Protein AF-A0A7W1AAZ5-F1 (afdb_monomer_lite)

Radius of gyration: 17.96 Å; chains: 1; bounding box: 44×42×46 Å

Structure (mmCIF, N/CA/C/O backbone):
data_AF-A0A7W1AAZ5-F1
#
_entry.id   AF-A0A7W1AAZ5-F1
#
loop_
_atom_site.group_PDB
_atom_site.id
_atom_site.type_symbol
_atom_site.label_atom_id
_atom_site.label_alt_id
_atom_site.label_comp_id
_atom_site.label_asym_id
_atom_site.label_entity_id
_atom_site.label_seq_id
_atom_site.pdbx_PDB_ins_code
_atom_site.Cartn_x
_atom_site.Cartn_y
_atom_site.Cartn_z
_atom_site.occupancy
_atom_site.B_iso_or_equiv
_atom_site.auth_seq_id
_atom_site.auth_comp_id
_atom_site.auth_asym_id
_atom_site.auth_atom_id
_atom_site.pdbx_PDB_model_num
ATOM 1 N N . MET A 1 1 ? 4.588 12.037 21.177 1.00 79.88 1 MET A N 1
ATOM 2 C CA . MET A 1 1 ? 3.268 12.161 20.523 1.00 79.88 1 MET A CA 1
ATOM 3 C C . MET A 1 1 ? 2.502 10.873 20.789 1.00 79.88 1 MET A C 1
ATOM 5 O O . MET A 1 1 ? 3.074 9.829 20.501 1.00 79.88 1 MET A O 1
ATOM 9 N N . PRO A 1 2 ? 1.310 10.909 21.406 1.00 90.50 2 PRO A N 1
ATOM 10 C CA . PRO A 1 2 ? 0.516 9.705 21.646 1.00 90.50 2 P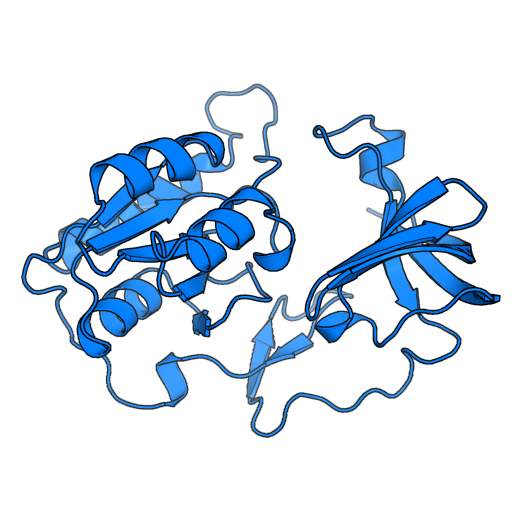RO A CA 1
ATOM 11 C C . PRO A 1 2 ? -0.230 9.262 20.379 1.00 90.50 2 PRO A C 1
ATOM 13 O O . PRO A 1 2 ? -0.586 10.095 19.542 1.00 90.50 2 PRO A O 1
ATOM 16 N N . LEU A 1 3 ? -0.501 7.961 20.269 1.00 92.75 3 LEU A N 1
ATOM 17 C CA . LEU A 1 3 ? -1.468 7.443 19.302 1.00 92.75 3 LEU A CA 1
ATOM 18 C C . LEU A 1 3 ? -2.882 7.842 19.754 1.00 92.75 3 LEU A C 1
ATOM 20 O O . LEU A 1 3 ? -3.200 7.728 20.938 1.00 92.75 3 LEU A O 1
ATOM 24 N N . GLY A 1 4 ? -3.731 8.294 18.832 1.00 94.56 4 GLY A N 1
ATOM 25 C CA . GLY A 1 4 ? -5.151 8.544 19.109 1.00 94.56 4 GLY A CA 1
ATOM 26 C C . GLY A 1 4 ? -5.951 7.261 18.942 1.00 94.56 4 GLY A C 1
ATOM 27 O O . GLY A 1 4 ? -6.648 7.107 17.943 1.00 94.56 4 GLY A O 1
ATOM 28 N N . LEU A 1 5 ? -5.761 6.322 19.872 1.00 97.12 5 LEU A N 1
ATOM 29 C CA . LEU A 1 5 ? -6.460 5.040 19.878 1.00 97.12 5 LEU A CA 1
ATOM 30 C C . LEU A 1 5 ? -7.713 5.106 20.746 1.00 97.12 5 LEU A C 1
ATOM 32 O O . LEU A 1 5 ? -7.662 5.601 21.874 1.00 97.12 5 LEU A O 1
ATOM 36 N N . ARG A 1 6 ? -8.797 4.503 20.263 1.00 97.38 6 ARG A N 1
ATOM 37 C CA . ARG A 1 6 ? -9.999 4.215 21.053 1.00 97.38 6 ARG A CA 1
ATOM 38 C C . ARG A 1 6 ? -10.369 2.741 20.940 1.00 97.38 6 ARG A C 1
ATOM 40 O O . ARG A 1 6 ? -10.073 2.102 19.932 1.00 97.38 6 ARG A O 1
ATOM 47 N N . ARG A 1 7 ? -11.041 2.218 21.965 1.00 98.31 7 ARG A N 1
ATOM 48 C CA . ARG A 1 7 ? -11.737 0.927 21.884 1.00 98.31 7 ARG A CA 1
ATOM 49 C C . ARG A 1 7 ? -13.075 1.126 21.171 1.00 98.31 7 ARG A C 1
ATOM 51 O O . ARG A 1 7 ? -13.672 2.196 21.294 1.00 98.31 7 ARG A O 1
ATOM 58 N N . GLY A 1 8 ? -13.537 0.102 20.470 1.00 98.38 8 GLY A N 1
ATOM 59 C CA . GLY A 1 8 ? -14.861 0.072 19.860 1.00 98.38 8 GLY A CA 1
ATOM 60 C C . GLY A 1 8 ? -15.311 -1.345 19.537 1.00 98.38 8 GLY A C 1
ATOM 61 O O . GLY A 1 8 ? -14.555 -2.298 19.745 1.00 98.38 8 GLY A O 1
ATOM 62 N N . THR A 1 9 ? -16.540 -1.469 19.040 1.00 98.75 9 THR A N 1
ATOM 63 C CA . THR A 1 9 ? -17.101 -2.740 18.563 1.00 98.75 9 THR A CA 1
ATOM 64 C C . THR A 1 9 ? -17.402 -2.649 17.075 1.00 98.75 9 THR A C 1
ATOM 66 O O . THR A 1 9 ? -17.978 -1.662 16.616 1.00 98.75 9 THR A O 1
ATOM 69 N N . VAL A 1 10 ? -17.045 -3.678 16.310 1.00 98.75 10 VAL A N 1
ATOM 70 C CA . VAL A 1 10 ? -17.415 -3.760 14.893 1.00 98.75 10 VAL A CA 1
ATOM 71 C C . VAL A 1 10 ? -18.932 -3.894 14.781 1.00 98.75 10 VAL A C 1
ATOM 73 O O . VAL A 1 10 ? -19.517 -4.871 15.245 1.00 98.75 10 VAL A O 1
ATOM 76 N N . THR A 1 11 ? -19.584 -2.912 14.165 1.00 98.75 11 THR A N 1
ATOM 77 C CA . THR A 1 11 ? -21.047 -2.852 14.028 1.00 98.75 11 THR A CA 1
ATOM 78 C C . THR A 1 11 ? -21.539 -3.327 12.669 1.00 98.75 11 THR A C 1
ATOM 80 O O . THR A 1 11 ? -22.669 -3.799 12.566 1.00 98.75 11 THR A O 1
ATOM 83 N N . ALA A 1 12 ? -20.705 -3.229 11.634 1.00 98.62 12 ALA A N 1
ATOM 84 C CA . ALA A 1 12 ? -21.031 -3.683 10.288 1.00 98.62 12 ALA A CA 1
ATOM 85 C C . ALA A 1 12 ? -19.761 -4.034 9.510 1.00 98.62 12 ALA A C 1
ATOM 87 O O . ALA A 1 12 ? -18.727 -3.404 9.705 1.00 98.62 12 ALA A O 1
ATOM 88 N N . VAL A 1 13 ? -19.860 -4.991 8.587 1.00 98.44 13 VAL A N 1
ATOM 89 C CA . VAL A 1 13 ? -18.857 -5.240 7.542 1.00 98.44 13 VAL A CA 1
ATOM 90 C C . VAL A 1 13 ? -19.506 -4.860 6.214 1.00 98.44 13 VAL A C 1
ATOM 92 O O . VAL A 1 13 ? -20.508 -5.456 5.826 1.00 98.44 13 VAL A O 1
ATOM 95 N N . VAL A 1 14 ? -18.981 -3.823 5.563 1.00 98.00 14 VAL A N 1
ATOM 96 C CA . VAL A 1 14 ? -19.558 -3.224 4.348 1.00 98.00 14 VAL A CA 1
ATOM 97 C C . VAL A 1 14 ? -19.012 -3.908 3.098 1.00 98.00 14 VAL A C 1
ATOM 99 O O . VAL A 1 14 ? -19.760 -4.199 2.169 1.00 98.00 14 VAL A O 1
ATOM 102 N N . GLU A 1 15 ? -17.709 -4.175 3.081 1.00 97.69 15 GLU A N 1
ATOM 103 C CA . GLU A 1 15 ? -17.013 -4.851 1.989 1.00 97.69 15 GLU A CA 1
ATOM 104 C C . GLU A 1 15 ? -15.843 -5.643 2.572 1.00 97.69 15 GLU A C 1
ATOM 106 O O . GLU A 1 15 ? -15.086 -5.117 3.389 1.00 97.69 15 GLU A O 1
ATOM 111 N N . ALA A 1 16 ? -15.687 -6.894 2.145 1.00 96.75 16 ALA A N 1
ATOM 112 C CA . ALA A 1 16 ? -14.558 -7.736 2.511 1.00 96.75 16 ALA A CA 1
ATOM 113 C C . ALA A 1 16 ? -13.821 -8.169 1.240 1.00 96.75 16 ALA A C 1
ATOM 115 O O . ALA A 1 16 ? -14.392 -8.846 0.385 1.00 96.75 16 ALA A O 1
ATOM 116 N N . LEU A 1 17 ? -12.566 -7.740 1.124 1.00 94.69 17 LEU A N 1
ATOM 117 C CA . LEU A 1 17 ? -11.607 -8.142 0.100 1.00 94.69 17 LEU A CA 1
ATOM 118 C C . LEU A 1 17 ? -10.439 -8.856 0.793 1.00 94.69 17 LEU A C 1
ATOM 120 O O . LEU A 1 17 ? -10.183 -8.613 1.971 1.00 94.69 17 LEU A O 1
ATOM 124 N N . ASP A 1 18 ? -9.677 -9.657 0.050 1.00 88.31 18 ASP A N 1
ATOM 125 C CA . ASP A 1 18 ? -8.592 -10.488 0.601 1.00 88.31 18 ASP A CA 1
ATOM 126 C C . ASP A 1 18 ? -7.565 -9.718 1.458 1.00 88.31 18 ASP A C 1
ATOM 128 O O . ASP A 1 18 ? -7.023 -10.254 2.421 1.00 88.31 18 ASP A O 1
ATOM 132 N N . CYS A 1 19 ? -7.265 -8.464 1.110 1.00 93.31 19 CYS A N 1
ATOM 133 C CA . CYS A 1 19 ? -6.264 -7.637 1.796 1.00 93.31 19 CYS A CA 1
ATOM 134 C C . CYS A 1 19 ? -6.840 -6.386 2.476 1.00 93.31 19 CYS A C 1
ATOM 136 O O . CYS A 1 19 ? -6.114 -5.667 3.161 1.00 93.31 19 CYS A O 1
ATOM 138 N N . LEU A 1 20 ? -8.140 -6.118 2.326 1.00 96.81 20 LEU A N 1
ATOM 139 C CA . LEU A 1 20 ? -8.772 -4.917 2.862 1.00 96.81 20 LEU A CA 1
ATOM 140 C C . LEU A 1 20 ? -10.233 -5.175 3.213 1.00 96.81 20 LEU A C 1
ATOM 142 O O . LEU A 1 20 ? -11.008 -5.663 2.396 1.00 96.81 20 LEU A O 1
ATOM 146 N N . VAL A 1 21 ? -10.632 -4.752 4.407 1.00 98.25 21 VAL A N 1
ATOM 147 C CA . VAL A 1 21 ? -12.030 -4.769 4.840 1.00 98.25 21 VAL A CA 1
ATOM 148 C C . VAL A 1 21 ? -12.482 -3.339 5.092 1.00 98.25 21 VAL A C 1
ATOM 150 O O . VAL A 1 21 ? -11.823 -2.582 5.808 1.00 98.25 21 VAL A O 1
ATOM 153 N N . ARG A 1 22 ? -13.623 -2.968 4.511 1.00 98.25 22 ARG A N 1
ATOM 154 C CA . ARG A 1 22 ? -14.359 -1.746 4.847 1.00 98.25 22 ARG A CA 1
ATOM 155 C C . ARG A 1 22 ? -15.465 -2.125 5.816 1.00 98.25 22 ARG A C 1
ATOM 157 O O . ARG A 1 22 ? 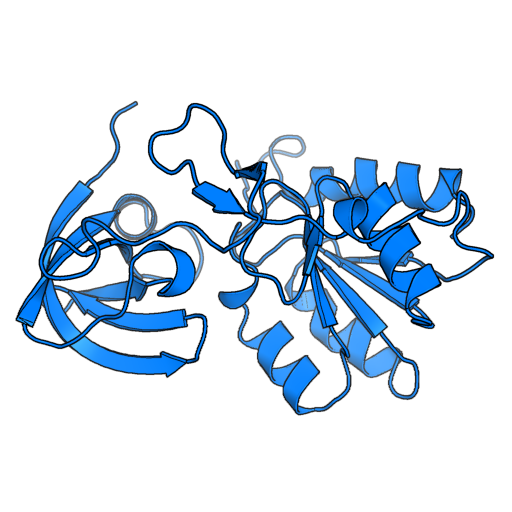-16.299 -2.978 5.516 1.00 98.25 22 ARG A O 1
ATOM 164 N N . LEU A 1 23 ? -15.472 -1.495 6.977 1.00 98.44 23 LEU A N 1
ATOM 165 C CA . LEU A 1 23 ? -16.363 -1.829 8.079 1.00 98.44 23 LEU A CA 1
ATOM 166 C C . LEU A 1 23 ? -16.836 -0.567 8.802 1.00 98.44 23 LEU A C 1
ATOM 168 O O . LEU A 1 23 ? -16.429 0.549 8.481 1.00 98.44 23 LEU A O 1
ATOM 172 N N . GLU A 1 24 ? -17.672 -0.761 9.811 1.00 98.56 24 GLU A N 1
ATOM 173 C CA . GLU A 1 24 ? -18.034 0.269 10.774 1.00 98.56 24 GLU A CA 1
ATOM 174 C C . GLU A 1 24 ? -17.654 -0.174 12.185 1.00 98.56 24 GLU A C 1
ATOM 176 O O . GLU A 1 24 ? -17.874 -1.327 12.560 1.00 98.56 24 GLU A O 1
ATOM 181 N N . VAL A 1 25 ? -17.119 0.756 12.975 1.00 98.62 25 VAL A N 1
ATOM 182 C CA . VAL A 1 25 ? -16.829 0.566 14.401 1.00 98.62 25 VAL A CA 1
ATOM 183 C C . VAL A 1 25 ? -17.612 1.602 15.190 1.00 98.62 25 VAL A C 1
ATOM 185 O O . VAL A 1 25 ? -17.332 2.799 15.094 1.00 98.62 25 VAL A O 1
ATOM 188 N N . ASP A 1 26 ? -18.597 1.139 15.957 1.00 98.44 26 ASP A N 1
ATOM 189 C CA . ASP A 1 26 ? -19.596 1.973 16.636 1.00 98.44 26 ASP A CA 1
ATOM 190 C C . ASP A 1 26 ? -20.330 2.931 15.670 1.00 98.44 26 ASP A C 1
ATOM 192 O O . ASP A 1 26 ? -20.590 4.092 15.988 1.00 98.44 26 ASP A O 1
ATOM 196 N N . GLY A 1 27 ? -20.629 2.453 14.455 1.00 97.88 27 GLY A N 1
ATOM 197 C CA . GLY A 1 27 ? -21.276 3.229 13.388 1.00 97.88 27 GLY A CA 1
ATOM 198 C C . GLY A 1 27 ? -20.365 4.227 12.658 1.00 97.88 27 GLY A C 1
ATOM 199 O O . GLY A 1 27 ? -20.849 5.004 11.838 1.00 97.88 27 GLY A O 1
ATOM 200 N N . ILE A 1 28 ? -19.058 4.241 12.945 1.00 98.00 28 ILE A N 1
ATOM 201 C CA . ILE A 1 28 ? -18.081 5.099 12.259 1.00 98.00 28 ILE A CA 1
ATOM 202 C C . ILE A 1 28 ? -17.363 4.288 11.172 1.00 98.00 28 ILE A C 1
ATOM 204 O O . ILE A 1 28 ? -16.837 3.219 11.495 1.00 98.00 28 ILE A O 1
ATOM 208 N N . PRO A 1 29 ? -17.273 4.783 9.919 1.00 97.94 29 PRO A N 1
ATOM 209 C CA . PRO A 1 29 ? -16.520 4.121 8.858 1.00 97.94 29 PRO A CA 1
ATOM 210 C C . PRO A 1 29 ? -15.074 3.839 9.263 1.00 97.94 29 PRO A C 1
ATOM 212 O O . PRO A 1 29 ? -14.381 4.709 9.795 1.00 97.94 29 PRO A O 1
ATOM 215 N N . CYS A 1 30 ? -14.608 2.629 8.983 1.00 98.06 30 CYS A N 1
ATOM 216 C CA . CYS A 1 30 ? -13.281 2.162 9.340 1.00 98.06 30 CYS A CA 1
ATOM 217 C C . CYS A 1 30 ? -12.721 1.224 8.261 1.00 98.06 30 CYS A C 1
ATOM 219 O O . CYS A 1 30 ? -13.462 0.502 7.591 1.00 98.06 30 CYS A O 1
ATOM 221 N N . VAL A 1 31 ? -11.402 1.248 8.084 1.00 97.44 31 VAL A N 1
ATOM 222 C CA . VAL A 1 31 ? -10.673 0.321 7.213 1.00 97.44 31 VAL A CA 1
ATOM 223 C C . VAL A 1 31 ? -9.784 -0.577 8.062 1.00 97.44 31 VAL A C 1
ATOM 225 O O . VAL A 1 31 ? -9.053 -0.089 8.925 1.00 97.44 31 VAL A O 1
ATOM 228 N N . ALA A 1 32 ? -9.816 -1.876 7.785 1.00 97.69 32 ALA A N 1
ATOM 229 C CA . ALA A 1 32 ? -8.907 -2.864 8.347 1.00 97.69 32 ALA A CA 1
ATOM 230 C C . ALA A 1 32 ? -8.084 -3.535 7.245 1.00 97.69 32 ALA A C 1
ATOM 232 O O . ALA A 1 32 ? -8.537 -3.660 6.107 1.00 97.69 32 ALA A O 1
ATOM 233 N N . TYR A 1 33 ? -6.892 -3.996 7.617 1.00 96.56 33 TYR A N 1
ATOM 234 C CA . TYR A 1 33 ? -6.003 -4.779 6.761 1.00 96.56 33 TYR A CA 1
ATOM 235 C C . TYR A 1 33 ? -5.870 -6.169 7.390 1.00 96.56 33 TYR A C 1
ATOM 237 O O . TYR A 1 33 ? -5.085 -6.319 8.335 1.00 96.56 33 TYR A O 1
ATOM 245 N N . PRO A 1 34 ? -6.652 -7.178 6.961 1.00 95.06 34 PRO A N 1
ATOM 246 C CA . PRO A 1 34 ? -6.693 -8.477 7.636 1.00 95.06 34 PRO A CA 1
ATOM 247 C C . PRO A 1 34 ? -5.341 -9.186 7.710 1.00 95.06 34 PRO A C 1
ATOM 249 O O . PRO A 1 34 ? -5.026 -9.805 8.721 1.00 95.06 34 PRO A O 1
ATOM 252 N N . ARG A 1 35 ? -4.473 -8.988 6.711 1.00 91.69 35 ARG A N 1
ATOM 253 C CA . ARG A 1 35 ? -3.086 -9.489 6.726 1.00 91.69 35 ARG A CA 1
ATOM 254 C C . ARG A 1 35 ? -2.244 -8.953 7.893 1.00 91.69 35 ARG A C 1
ATOM 256 O O . ARG A 1 35 ? -1.267 -9.584 8.271 1.00 91.69 35 ARG A O 1
ATOM 263 N N . LEU A 1 36 ? -2.615 -7.808 8.470 1.00 92.31 36 LEU A N 1
ATOM 264 C CA . LEU A 1 36 ? -1.954 -7.220 9.644 1.00 92.31 36 LEU A CA 1
ATOM 265 C C . LEU A 1 36 ? -2.753 -7.390 10.937 1.00 92.31 36 LEU A C 1
ATOM 267 O O . LEU A 1 36 ? -2.179 -7.452 12.018 1.00 92.31 36 LEU A O 1
ATOM 271 N N . THR A 1 37 ? -4.080 -7.383 10.836 1.00 94.19 37 THR A N 1
ATOM 272 C CA . THR A 1 37 ? -4.979 -7.239 11.992 1.00 94.19 37 THR A CA 1
ATOM 273 C C . THR A 1 37 ? -5.822 -8.480 12.274 1.00 94.19 37 THR A C 1
ATOM 275 O O . THR A 1 37 ? -6.523 -8.515 13.287 1.00 94.19 37 THR A O 1
ATOM 278 N N . GLY A 1 38 ? -5.714 -9.503 11.423 1.00 94.25 38 GLY A N 1
ATOM 279 C CA . GLY A 1 38 ? -6.574 -10.679 11.409 1.00 94.25 38 GLY A CA 1
ATOM 280 C C . GLY A 1 38 ? -7.920 -10.412 10.744 1.00 94.25 38 GLY A C 1
ATOM 281 O O . GLY A 1 38 ? -8.273 -9.278 10.419 1.00 94.25 38 GLY A O 1
ATOM 282 N N . GLU A 1 39 ? -8.689 -11.482 10.569 1.00 95.62 39 GLU A N 1
ATOM 283 C CA . GLU A 1 39 ? -10.070 -11.397 10.098 1.00 95.62 39 GLU A CA 1
ATOM 284 C C . GLU A 1 39 ? -10.931 -10.511 11.011 1.00 95.62 39 GLU A C 1
ATOM 286 O O . GLU A 1 39 ? -10.635 -10.311 12.193 1.00 95.62 39 GLU A O 1
ATOM 291 N N . VAL A 1 40 ? -12.030 -9.991 10.466 1.00 97.25 40 VAL A N 1
ATOM 292 C CA . VAL A 1 40 ? -12.926 -9.058 11.162 1.00 97.25 40 VAL A CA 1
ATOM 293 C C . VAL A 1 40 ? -14.379 -9.473 10.952 1.00 97.25 40 VAL A C 1
ATOM 295 O O . VAL A 1 40 ? -14.813 -9.668 9.822 1.00 97.25 40 VAL A O 1
ATOM 298 N N . GLU A 1 41 ? -15.160 -9.567 12.030 1.00 97.81 41 GLU A N 1
ATOM 299 C CA . GLU A 1 41 ? -16.614 -9.769 11.967 1.00 97.81 41 GLU A CA 1
ATOM 300 C C . GLU A 1 41 ? -17.345 -8.793 12.892 1.00 97.81 41 GLU A C 1
ATOM 302 O O . GLU A 1 41 ? -16.780 -8.208 13.816 1.00 97.81 41 GLU A O 1
ATOM 307 N N . VAL A 1 42 ? -18.650 -8.654 12.655 1.00 98.56 42 VAL A N 1
ATOM 308 C CA . VAL A 1 42 ? -19.558 -7.914 13.535 1.00 98.56 42 VAL A CA 1
ATOM 309 C C . VAL A 1 42 ? -19.520 -8.494 14.950 1.00 98.56 42 VAL A C 1
ATOM 311 O O . VAL A 1 42 ? -19.646 -9.701 15.143 1.00 98.56 42 VAL A O 1
ATOM 314 N N . GLY A 1 43 ? -19.399 -7.614 15.942 1.00 98.56 43 GLY A N 1
ATOM 315 C CA . GLY A 1 43 ? -19.286 -7.962 17.356 1.00 98.56 43 GLY A CA 1
ATOM 316 C C . GLY A 1 43 ? -17.851 -8.040 17.877 1.00 98.56 43 GLY A C 1
ATOM 317 O O . GLY A 1 43 ? -17.679 -8.117 19.092 1.00 98.56 43 GLY A O 1
ATOM 318 N N . ASP A 1 44 ? -16.837 -7.974 17.009 1.00 98.62 44 ASP A N 1
ATOM 319 C CA . ASP A 1 44 ? -15.443 -7.936 17.452 1.00 98.62 44 ASP A CA 1
ATOM 320 C C . ASP A 1 44 ? -15.129 -6.673 18.245 1.00 98.62 44 ASP A C 1
ATOM 322 O O . ASP A 1 44 ? -15.490 -5.558 17.860 1.00 98.62 44 ASP A O 1
ATOM 326 N N . GLU A 1 45 ? -14.379 -6.854 19.327 1.00 98.69 45 GLU A N 1
ATOM 327 C CA . GLU A 1 45 ? -13.780 -5.761 20.071 1.00 98.69 45 GLU A CA 1
ATOM 328 C C . GLU A 1 45 ? -12.465 -5.358 19.417 1.00 98.69 45 GLU A C 1
ATOM 330 O O . GLU A 1 45 ? -11.584 -6.184 19.176 1.00 98.69 45 GLU A O 1
ATOM 335 N N . VAL A 1 46 ? -12.304 -4.068 19.148 1.00 98.69 46 VAL A N 1
ATOM 336 C CA . VAL A 1 46 ? -11.174 -3.554 18.372 1.00 98.69 46 VAL A CA 1
ATOM 337 C C . VAL A 1 46 ? -10.578 -2.309 19.016 1.00 98.69 46 VAL A C 1
ATOM 339 O O . VAL A 1 46 ? -11.246 -1.570 19.743 1.00 98.69 46 VAL A O 1
ATOM 342 N N . LEU A 1 47 ? -9.305 -2.058 18.724 1.00 98.25 47 LEU A N 1
ATOM 343 C CA . LEU A 1 47 ? -8.691 -0.741 18.835 1.00 98.25 47 LEU A CA 1
ATOM 344 C C . LEU A 1 47 ? -8.674 -0.101 17.452 1.00 98.25 47 LEU A C 1
ATOM 346 O O . LEU A 1 47 ? -8.262 -0.741 16.485 1.00 98.25 47 LEU A O 1
ATOM 350 N N . VAL A 1 48 ? -9.054 1.169 17.363 1.00 97.94 48 VAL A N 1
ATOM 351 C CA . VAL A 1 48 ? -8.988 1.949 16.120 1.00 97.94 48 VAL A CA 1
ATOM 352 C C . VAL A 1 48 ? -8.213 3.241 16.337 1.00 97.94 48 VAL A C 1
ATOM 354 O O . VAL A 1 48 ? -8.276 3.836 17.413 1.00 97.94 48 VAL A O 1
ATOM 357 N N . ASN A 1 49 ? -7.480 3.671 15.315 1.00 96.81 49 ASN A N 1
ATOM 358 C CA . ASN A 1 49 ? -6.870 4.988 15.235 1.00 96.81 49 ASN A CA 1
ATOM 359 C C . ASN A 1 49 ? -7.827 5.951 14.525 1.00 96.81 49 ASN A C 1
ATOM 361 O O . ASN A 1 49 ? -8.198 5.730 13.373 1.00 96.81 49 ASN A O 1
ATOM 365 N N . GLU A 1 50 ? -8.187 7.031 15.212 1.00 95.75 50 GLU A N 1
ATOM 366 C CA . GLU A 1 50 ? -9.187 8.003 14.753 1.00 95.75 50 GLU A CA 1
ATOM 367 C C . GLU A 1 50 ? -8.600 9.364 14.344 1.00 95.75 50 GLU A C 1
ATOM 369 O O . GLU A 1 50 ? -9.333 10.273 13.953 1.00 95.75 50 GLU A O 1
ATOM 374 N N . GLN A 1 51 ? -7.275 9.539 14.424 1.00 93.56 51 GLN A N 1
ATOM 375 C CA . GLN A 1 51 ? -6.655 10.866 14.325 1.00 93.56 51 GLN A CA 1
ATOM 376 C C . GLN A 1 51 ? -6.836 11.509 12.953 1.00 93.56 51 GLN A C 1
ATOM 378 O O . GLN A 1 51 ? -7.161 12.690 12.875 1.00 93.56 51 GLN A O 1
ATOM 383 N N . ALA A 1 52 ? -6.636 10.752 11.870 1.00 90.38 52 ALA A N 1
ATOM 384 C CA . ALA A 1 52 ? -6.775 11.295 10.520 1.00 90.38 52 ALA A CA 1
ATOM 385 C C . ALA A 1 52 ? -8.206 11.794 10.268 1.00 90.38 52 ALA A C 1
ATOM 387 O O . ALA A 1 52 ? -8.386 12.888 9.739 1.00 90.38 52 ALA A O 1
ATOM 388 N N . ARG A 1 53 ? -9.213 11.040 10.727 1.00 93.50 53 ARG A N 1
ATOM 389 C CA . ARG A 1 53 ? -10.621 11.432 10.639 1.00 93.50 53 ARG A CA 1
ATOM 390 C C . ARG A 1 53 ? -10.925 12.658 11.501 1.00 93.50 53 ARG A C 1
ATOM 392 O O . ARG A 1 53 ? -11.565 13.581 11.015 1.00 93.50 53 ARG A O 1
ATOM 399 N N . GLN A 1 54 ? -10.464 12.692 12.754 1.00 92.69 54 GLN A N 1
ATOM 400 C CA . GLN A 1 54 ? -10.677 13.834 13.658 1.00 92.69 54 GLN A CA 1
ATOM 401 C C . GLN A 1 54 ? -10.026 15.129 13.161 1.00 92.69 54 GLN A C 1
ATOM 403 O O . GLN A 1 54 ? -10.540 16.213 13.420 1.00 92.69 54 GLN A O 1
ATOM 408 N N . LEU A 1 55 ? -8.894 15.018 12.464 1.00 90.50 55 LEU A N 1
ATOM 409 C CA . LEU A 1 55 ? -8.202 16.146 11.843 1.00 90.50 55 LEU A CA 1
ATOM 410 C C . LEU A 1 55 ? -8.740 16.485 10.444 1.00 90.50 55 LEU A C 1
ATOM 412 O O . LEU A 1 55 ? -8.193 17.380 9.804 1.00 90.50 55 LEU A O 1
ATOM 416 N N . GLU A 1 56 ? -9.759 15.765 9.961 1.00 90.00 56 GLU A N 1
ATOM 417 C CA . GLU A 1 56 ? -10.325 15.911 8.613 1.00 90.00 56 GLU A CA 1
ATOM 418 C C . GLU A 1 56 ? -9.251 15.817 7.509 1.00 90.00 56 GLU A C 1
ATOM 420 O O . GLU A 1 56 ? -9.297 16.504 6.488 1.00 90.00 56 GLU A O 1
ATOM 425 N N . LEU A 1 57 ? -8.241 14.965 7.725 1.00 85.00 57 LEU A N 1
ATOM 426 C CA . LEU A 1 57 ? -7.128 14.779 6.801 1.00 85.00 57 LEU A CA 1
ATOM 427 C C . LEU A 1 57 ? -7.433 13.709 5.753 1.00 85.00 57 LEU A C 1
ATOM 429 O O . LEU A 1 57 ? -7.925 12.619 6.047 1.00 85.00 57 LEU A O 1
ATOM 433 N N . GLY A 1 58 ? -7.025 14.006 4.518 1.00 73.12 58 GLY A N 1
ATOM 434 C CA . GLY A 1 58 ? -7.239 13.133 3.370 1.00 73.12 58 GLY A CA 1
ATOM 435 C C . GLY A 1 58 ? -8.701 13.097 2.918 1.00 73.12 58 GLY A C 1
ATOM 436 O O . GLY A 1 58 ? -9.561 13.802 3.428 1.00 73.12 58 GLY A O 1
ATOM 437 N N . SER A 1 59 ? -8.984 12.272 1.914 1.00 63.00 59 SER A N 1
ATOM 438 C CA . SER A 1 59 ? -10.328 12.123 1.338 1.00 63.00 59 SER A CA 1
ATOM 439 C C . SER A 1 59 ? -11.104 10.929 1.902 1.00 63.00 59 SER A C 1
ATOM 441 O O . SER A 1 59 ? -12.183 10.621 1.408 1.00 63.00 59 SER A O 1
ATOM 443 N N . GLY A 1 60 ? -10.527 10.208 2.869 1.00 72.69 60 GLY A N 1
ATOM 444 C CA . GLY A 1 60 ? -11.041 8.914 3.317 1.00 72.69 60 GLY A CA 1
ATOM 445 C C . GLY A 1 60 ? -12.216 9.015 4.285 1.00 72.69 60 GLY A C 1
ATOM 446 O O . GLY A 1 60 ? -13.179 8.271 4.151 1.00 72.69 60 GLY A O 1
ATOM 447 N N . GLY A 1 61 ? -12.157 9.937 5.251 1.00 89.50 61 GLY A N 1
ATOM 448 C CA . GLY A 1 61 ? -13.229 10.108 6.240 1.00 89.50 61 GLY A CA 1
ATOM 449 C C . GLY A 1 61 ? -13.482 8.880 7.128 1.00 89.50 61 GLY A C 1
ATOM 450 O O . GLY A 1 61 ? -14.572 8.748 7.677 1.00 89.50 61 GLY A O 1
ATOM 451 N N . PHE A 1 62 ? -12.496 7.990 7.270 1.00 95.00 62 PHE A N 1
ATOM 452 C CA . PHE A 1 62 ? -12.596 6.740 8.025 1.00 95.00 62 PHE A CA 1
ATOM 453 C C . PHE A 1 62 ? -11.497 6.618 9.089 1.00 95.00 62 PHE A C 1
ATOM 455 O O . PHE A 1 62 ? -10.413 7.189 8.951 1.00 95.00 62 PHE A O 1
ATOM 462 N N . ASP A 1 63 ? -11.784 5.848 10.137 1.00 96.94 63 ASP A N 1
ATOM 463 C CA . ASP A 1 63 ? -10.801 5.382 11.119 1.00 96.94 63 ASP A CA 1
ATOM 464 C C . ASP A 1 63 ? -9.958 4.228 10.529 1.00 96.94 63 ASP A C 1
ATOM 466 O O . ASP A 1 63 ? -10.365 3.558 9.577 1.00 96.94 63 ASP A O 1
ATOM 470 N N . ILE A 1 64 ? -8.795 3.942 11.115 1.00 96.50 64 ILE A N 1
ATOM 471 C CA . ILE A 1 64 ? -7.977 2.765 10.770 1.00 96.50 64 ILE A CA 1
ATOM 472 C C . ILE A 1 64 ? -8.040 1.757 11.913 1.00 96.50 64 ILE A C 1
ATOM 474 O O . ILE A 1 64 ? -7.718 2.105 13.049 1.00 96.50 64 ILE A O 1
ATOM 478 N N . LEU A 1 65 ? -8.403 0.506 11.634 1.00 97.62 65 LEU A N 1
ATOM 479 C CA . LEU A 1 65 ? -8.345 -0.558 12.629 1.00 97.62 65 LEU A CA 1
ATOM 480 C C . LEU A 1 65 ? -6.881 -0.807 13.000 1.00 97.62 65 LEU A C 1
ATOM 482 O O . LEU A 1 65 ? -6.048 -1.114 12.152 1.00 97.62 65 LEU A O 1
ATOM 486 N N . TYR A 1 66 ? -6.570 -0.626 14.281 1.00 96.88 66 TYR A N 1
ATOM 487 C CA . TYR A 1 66 ? -5.224 -0.754 14.826 1.00 96.88 66 TYR A CA 1
ATOM 488 C C . TYR A 1 66 ? -4.945 -2.183 15.300 1.00 96.88 66 TYR A C 1
ATOM 490 O O . TYR A 1 66 ? -3.880 -2.723 15.027 1.00 96.88 66 TYR A O 1
ATOM 498 N N . ALA A 1 67 ? -5.897 -2.795 16.010 1.00 97.00 67 ALA A N 1
ATOM 499 C CA . ALA A 1 67 ? -5.810 -4.187 16.445 1.00 97.00 67 ALA A CA 1
ATOM 500 C C . ALA A 1 67 ? -7.207 -4.773 16.670 1.00 97.00 67 ALA A C 1
ATOM 502 O O . ALA A 1 67 ? -8.066 -4.105 17.249 1.00 97.00 67 ALA A O 1
ATOM 503 N N . ASN A 1 68 ? -7.420 -6.028 16.277 1.00 97.88 68 ASN A N 1
ATOM 504 C CA . ASN A 1 68 ? -8.606 -6.789 16.658 1.00 97.88 68 ASN A CA 1
ATOM 505 C C . ASN A 1 68 ? -8.314 -7.550 17.960 1.00 97.88 68 ASN A C 1
ATOM 507 O O . ASN A 1 68 ? -7.455 -8.428 17.996 1.00 97.88 68 ASN A O 1
ATOM 511 N N . LEU A 1 69 ? -9.003 -7.191 19.044 1.00 97.94 69 LEU A N 1
ATOM 512 C CA . LEU A 1 69 ? -8.780 -7.741 20.384 1.00 97.94 69 LEU A CA 1
ATOM 513 C C . LEU A 1 69 ? -9.495 -9.078 20.607 1.00 97.94 69 LEU A C 1
ATOM 515 O O . LEU A 1 69 ? -9.161 -9.788 21.553 1.00 97.94 69 LEU A O 1
ATOM 519 N N . THR A 1 70 ? -10.466 -9.418 19.761 1.00 97.50 70 THR A N 1
ATOM 520 C CA . THR A 1 70 ? -11.220 -10.672 19.854 1.00 97.50 70 THR A CA 1
ATOM 521 C C . THR A 1 70 ? -10.480 -11.817 19.170 1.00 97.50 70 THR A C 1
ATOM 523 O O . THR A 1 70 ? -10.379 -12.900 19.743 1.00 97.50 70 THR A O 1
ATOM 526 N N . ARG A 1 71 ? -9.933 -11.590 17.969 1.00 94.38 71 ARG A N 1
ATOM 527 C CA . ARG A 1 71 ? -9.280 -12.652 17.173 1.00 94.38 71 ARG A CA 1
ATOM 528 C C . ARG A 1 71 ? -7.974 -12.268 16.485 1.00 94.38 71 ARG A C 1
ATOM 530 O O . ARG A 1 71 ? -7.317 -13.136 15.928 1.00 94.38 71 ARG A O 1
ATOM 537 N N . GLY A 1 72 ? -7.588 -10.994 16.527 1.00 94.38 72 GLY A N 1
ATOM 538 C CA . GLY A 1 72 ? -6.319 -10.519 15.964 1.00 94.38 72 GLY A CA 1
ATOM 539 C C . GLY A 1 72 ? -5.125 -10.671 16.911 1.00 94.38 72 GLY A C 1
ATOM 540 O O . GLY A 1 72 ? -4.024 -10.231 16.590 1.00 94.38 72 GLY A O 1
ATOM 541 N N . ILE A 1 73 ? -5.325 -11.258 18.095 1.00 94.88 73 ILE A N 1
ATOM 542 C CA . ILE A 1 73 ? -4.278 -11.459 19.100 1.00 94.88 73 ILE A CA 1
ATOM 543 C C . ILE A 1 73 ? -3.699 -12.865 18.977 1.00 94.88 73 ILE A C 1
ATOM 545 O O . ILE A 1 73 ? -4.439 -13.844 18.958 1.00 94.88 73 ILE A O 1
ATOM 549 N N . GLY A 1 74 ? -2.367 -12.957 18.970 1.00 92.38 74 GLY A N 1
ATOM 550 C CA . GLY A 1 74 ? -1.665 -14.238 18.861 1.00 92.38 74 GLY A CA 1
ATOM 551 C C . GLY A 1 74 ? -1.652 -14.805 17.442 1.00 92.38 74 GLY A C 1
ATOM 552 O O . GLY A 1 74 ? -1.563 -16.017 17.286 1.00 92.38 74 GLY A O 1
ATOM 553 N N . LEU A 1 75 ? -1.764 -13.942 16.426 1.00 92.25 75 LEU A N 1
ATOM 554 C CA . LEU A 1 75 ? -1.556 -14.339 15.037 1.00 92.25 75 LEU A CA 1
ATOM 555 C C . LEU A 1 75 ? -0.091 -14.725 14.818 1.00 92.25 75 LEU A C 1
ATOM 557 O O . LEU A 1 75 ? 0.820 -14.065 15.325 1.00 92.25 75 LEU A O 1
ATOM 561 N N . GLU A 1 76 ? 0.112 -15.786 14.047 1.00 90.88 76 GLU A N 1
ATOM 562 C CA . GLU A 1 76 ? 1.437 -16.214 13.618 1.00 90.88 76 GLU A CA 1
ATOM 563 C C . GLU A 1 76 ? 1.980 -15.269 12.541 1.00 90.88 76 GLU A C 1
ATOM 565 O O . GLU A 1 76 ? 1.228 -14.688 11.754 1.00 90.88 76 GLU A O 1
ATOM 570 N N . ALA A 1 77 ? 3.303 -15.123 12.506 1.00 88.06 77 ALA A N 1
ATOM 571 C CA . ALA A 1 77 ? 3.964 -14.420 11.417 1.00 88.06 77 ALA A CA 1
ATOM 572 C C . ALA A 1 77 ? 3.865 -15.222 10.110 1.00 88.06 77 ALA A C 1
ATOM 574 O O . ALA A 1 77 ? 3.676 -16.440 10.119 1.00 88.06 77 ALA A O 1
ATOM 575 N N . GLU A 1 78 ? 4.050 -14.535 8.983 1.00 86.62 78 GLU A N 1
ATOM 576 C CA . GLU A 1 78 ? 4.199 -15.187 7.684 1.00 86.62 78 GLU A CA 1
ATOM 577 C C . GLU A 1 78 ? 5.363 -16.196 7.713 1.00 86.62 78 GLU A C 1
ATOM 579 O O . GLU A 1 78 ? 6.442 -15.927 8.252 1.00 86.62 78 GLU A O 1
ATOM 584 N N . GLU A 1 79 ? 5.150 -17.379 7.133 1.00 88.31 79 GLU A N 1
ATOM 585 C CA . GLU A 1 79 ? 6.171 -18.422 7.090 1.00 88.31 79 GLU A CA 1
ATOM 586 C C . GLU A 1 79 ? 7.405 -17.953 6.303 1.00 88.31 79 GLU A C 1
ATOM 588 O O . GLU A 1 79 ? 7.316 -17.492 5.166 1.00 88.31 79 GLU A O 1
ATOM 593 N N . GLY A 1 80 ? 8.585 -18.091 6.910 1.00 88.88 80 GLY A N 1
ATOM 594 C CA . GLY A 1 80 ? 9.845 -17.657 6.303 1.00 88.88 80 GLY A CA 1
ATOM 595 C C . GLY A 1 80 ? 10.106 -16.151 6.384 1.00 88.88 80 GLY A C 1
ATOM 596 O O . GLY A 1 80 ? 11.141 -15.706 5.895 1.00 88.88 80 GLY A O 1
ATOM 597 N N . ALA A 1 81 ? 9.234 -15.369 7.029 1.00 91.88 81 ALA A N 1
ATOM 598 C CA . ALA A 1 81 ? 9.481 -13.955 7.271 1.00 91.88 81 ALA A CA 1
ATOM 599 C C . ALA A 1 81 ? 10.751 -13.741 8.106 1.00 91.88 81 ALA A C 1
ATOM 601 O O . ALA A 1 81 ? 10.879 -14.249 9.224 1.00 91.88 81 ALA A O 1
ATOM 602 N N . HIS A 1 82 ? 11.681 -12.945 7.578 1.00 91.44 82 HIS A N 1
ATOM 603 C CA . HIS A 1 82 ? 12.941 -12.636 8.258 1.00 91.44 82 HIS A CA 1
ATOM 604 C C . HIS A 1 82 ? 13.306 -11.138 8.219 1.00 91.44 82 HIS A C 1
ATOM 606 O O . HIS A 1 82 ? 14.299 -10.729 8.827 1.00 91.44 82 HIS A O 1
ATOM 612 N N . VAL A 1 83 ? 12.482 -10.302 7.574 1.00 93.44 83 VAL A N 1
ATOM 613 C CA . VAL A 1 83 ? 12.634 -8.842 7.530 1.00 93.44 83 VAL A CA 1
ATOM 614 C C . VAL A 1 83 ? 11.525 -8.175 8.338 1.00 93.44 83 VAL A C 1
ATOM 616 O O . VAL A 1 83 ? 10.360 -8.550 8.255 1.00 93.44 83 VAL A O 1
ATOM 619 N N . MET A 1 84 ? 11.872 -7.132 9.095 1.00 95.19 84 MET A N 1
ATOM 620 C CA . MET A 1 84 ? 10.897 -6.316 9.825 1.00 95.19 84 MET A CA 1
ATOM 621 C C . MET A 1 84 ? 10.481 -5.084 9.014 1.00 95.19 84 MET A C 1
ATOM 623 O O . MET A 1 84 ? 11.314 -4.221 8.727 1.00 95.19 84 MET A O 1
ATOM 627 N N . ALA A 1 85 ? 9.190 -4.945 8.701 1.00 94.31 85 ALA A N 1
ATOM 628 C CA . ALA A 1 85 ? 8.607 -3.656 8.328 1.00 94.31 85 ALA A CA 1
ATOM 629 C C . ALA A 1 85 ? 8.366 -2.800 9.572 1.00 94.31 85 ALA A C 1
ATOM 631 O O . ALA A 1 85 ? 8.077 -3.310 10.656 1.00 94.31 85 ALA A O 1
ATOM 632 N N . LEU A 1 86 ? 8.463 -1.480 9.386 1.00 93.25 86 LEU A N 1
ATOM 633 C CA . LEU A 1 86 ? 8.263 -0.475 10.434 1.00 93.25 86 LEU A CA 1
ATOM 634 C C . LEU A 1 86 ? 9.053 -0.796 11.725 1.00 93.25 86 LEU A C 1
ATOM 636 O O . LEU A 1 86 ? 8.474 -0.753 12.818 1.00 93.25 86 LEU A O 1
ATOM 640 N N . PRO A 1 87 ? 10.355 -1.143 11.625 1.00 94.50 87 PRO A N 1
ATOM 641 C CA . PRO A 1 87 ? 11.117 -1.680 12.747 1.00 94.50 87 PRO A CA 1
ATOM 642 C C . PRO A 1 87 ? 11.156 -0.688 13.912 1.00 94.50 87 PRO A C 1
ATOM 644 O O . PRO A 1 87 ? 11.305 0.518 13.710 1.00 94.50 87 PRO A O 1
ATOM 647 N N . TYR A 1 88 ? 11.031 -1.206 15.137 1.00 94.31 88 TYR A N 1
ATOM 648 C CA . TYR A 1 88 ? 11.011 -0.431 16.386 1.00 94.31 88 TYR A CA 1
ATOM 649 C C . TYR A 1 88 ? 9.814 0.523 16.551 1.00 94.31 88 TYR A C 1
ATOM 651 O O . TYR A 1 88 ? 9.783 1.309 17.500 1.00 94.31 88 TYR A O 1
ATOM 659 N N . THR A 1 89 ? 8.805 0.448 15.677 1.00 94.19 89 THR A N 1
ATOM 660 C CA . THR A 1 89 ? 7.517 1.122 15.887 1.00 94.19 89 THR A CA 1
ATOM 661 C C . THR A 1 89 ? 6.520 0.189 16.589 1.00 94.19 89 THR A C 1
ATOM 663 O O . THR A 1 89 ? 6.652 -1.033 16.494 1.00 94.19 89 THR A O 1
ATOM 666 N N . PRO A 1 90 ? 5.472 0.723 17.245 1.00 91.44 90 PRO A N 1
ATOM 667 C CA . PRO A 1 90 ? 4.391 -0.098 17.797 1.00 91.44 90 PRO A CA 1
ATOM 668 C C . PRO A 1 90 ? 3.632 -0.964 16.776 1.00 91.44 90 PRO A C 1
ATOM 670 O O . PRO A 1 90 ? 2.911 -1.863 17.194 1.00 91.44 90 PRO A O 1
ATOM 673 N N . GLY A 1 91 ? 3.770 -0.690 15.473 1.00 90.12 91 GLY A N 1
ATOM 674 C CA . GLY A 1 91 ? 3.135 -1.436 14.381 1.00 90.12 91 GLY A CA 1
ATOM 675 C C . GLY A 1 91 ? 4.111 -2.287 13.566 1.00 90.12 91 GLY A C 1
ATOM 676 O O . GLY A 1 91 ? 3.833 -2.569 12.405 1.00 90.12 91 GLY A O 1
ATOM 677 N N . GLN A 1 92 ? 5.279 -2.628 14.121 1.00 94.25 92 GLN A N 1
ATOM 678 C CA . GLN A 1 92 ? 6.246 -3.473 13.424 1.00 94.25 92 GLN A CA 1
ATOM 679 C C . GLN A 1 92 ? 5.655 -4.853 13.098 1.00 94.25 92 GLN A C 1
ATOM 681 O O . GLN A 1 92 ? 4.956 -5.445 13.919 1.00 94.25 92 GLN A O 1
ATOM 686 N N . VAL A 1 93 ? 5.986 -5.380 11.922 1.00 93.62 93 VAL A N 1
ATOM 687 C CA . VAL A 1 93 ? 5.505 -6.682 11.441 1.00 93.62 93 VAL A CA 1
ATOM 688 C C . VAL A 1 93 ? 6.615 -7.394 10.674 1.00 93.62 93 VAL A C 1
ATOM 690 O O . VAL A 1 93 ? 7.388 -6.749 9.962 1.00 93.62 93 VAL A O 1
ATOM 693 N N . ALA A 1 94 ? 6.730 -8.707 10.871 1.00 94.38 94 ALA A N 1
ATOM 694 C CA . ALA A 1 94 ? 7.658 -9.548 10.126 1.00 94.38 94 ALA A CA 1
ATOM 695 C C . ALA A 1 94 ? 7.029 -9.933 8.784 1.00 94.38 94 ALA A C 1
ATOM 697 O O . ALA A 1 94 ? 5.863 -10.318 8.748 1.00 94.38 94 ALA A O 1
ATOM 698 N N . LEU A 1 95 ? 7.800 -9.834 7.706 1.00 92.50 95 LEU A 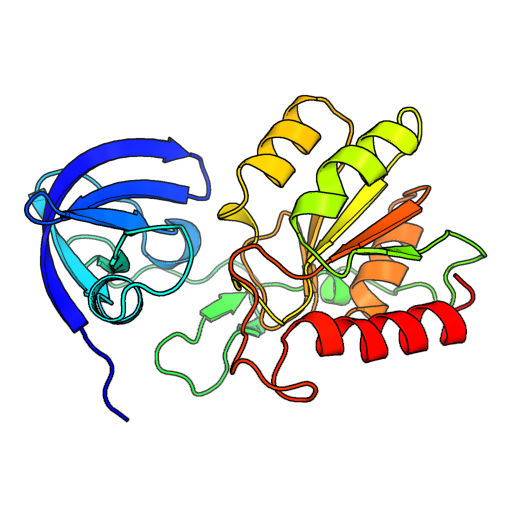N 1
ATOM 699 C CA . LEU A 1 95 ? 7.382 -10.243 6.370 1.00 92.50 95 LEU A CA 1
ATOM 700 C C . LEU A 1 95 ? 8.563 -10.753 5.547 1.00 92.50 95 LEU A C 1
ATOM 702 O O . LEU A 1 95 ? 9.731 -10.535 5.897 1.00 92.50 95 LEU A O 1
ATOM 706 N N . ARG A 1 96 ? 8.234 -11.407 4.438 1.00 93.25 96 ARG A N 1
ATOM 707 C CA . ARG A 1 96 ? 9.183 -11.772 3.389 1.00 93.25 96 ARG A CA 1
ATOM 708 C C . ARG A 1 96 ? 9.329 -10.645 2.359 1.00 93.25 96 ARG A C 1
ATOM 710 O O . ARG A 1 96 ? 8.412 -9.857 2.132 1.00 93.25 96 ARG A O 1
ATOM 717 N N . ARG A 1 97 ? 10.500 -10.549 1.740 1.00 94.75 97 ARG A N 1
ATOM 718 C CA . ARG A 1 97 ? 10.868 -9.580 0.706 1.00 94.75 97 ARG A CA 1
ATOM 719 C C . ARG A 1 97 ? 11.326 -10.288 -0.563 1.00 94.75 97 ARG A C 1
ATOM 721 O O . ARG A 1 97 ? 11.994 -11.315 -0.502 1.00 94.75 97 ARG A O 1
ATOM 728 N N . ALA A 1 98 ? 11.013 -9.713 -1.718 1.00 95.44 98 ALA A N 1
ATOM 729 C CA . ALA A 1 98 ? 11.308 -10.314 -3.020 1.00 95.44 98 ALA A CA 1
ATOM 730 C C . ALA A 1 98 ? 12.814 -10.498 -3.285 1.00 95.44 98 ALA A C 1
ATOM 732 O O . ALA A 1 98 ? 13.224 -11.374 -4.049 1.00 95.44 98 ALA A O 1
ATOM 733 N N . GLU A 1 99 ? 13.645 -9.666 -2.653 1.00 94.44 99 GLU A N 1
ATOM 734 C CA . GLU A 1 99 ? 15.107 -9.755 -2.679 1.00 94.44 99 GLU A CA 1
ATOM 735 C C . GLU A 1 99 ? 15.646 -11.072 -2.101 1.00 94.44 99 GLU A C 1
ATOM 737 O O . GLU A 1 99 ? 16.778 -11.452 -2.389 1.00 94.44 99 GLU A O 1
ATOM 742 N N . GLU A 1 100 ? 14.853 -11.778 -1.294 1.00 93.94 100 GLU A N 1
ATOM 743 C CA . GLU A 1 100 ? 15.222 -13.063 -0.692 1.00 93.94 100 GLU A CA 1
ATOM 744 C C . GLU A 1 100 ? 15.131 -14.231 -1.668 1.00 93.94 100 GLU A C 1
ATOM 746 O O . GLU A 1 100 ? 15.750 -15.273 -1.454 1.00 93.94 100 GLU A O 1
ATOM 751 N N . ASP A 1 101 ? 14.354 -14.068 -2.740 1.00 91.00 101 ASP A N 1
ATOM 752 C CA . ASP A 1 101 ? 13.994 -15.159 -3.644 1.00 91.00 101 ASP A CA 1
ATOM 753 C C . ASP A 1 101 ? 15.073 -15.445 -4.700 1.00 91.00 101 ASP A C 1
ATOM 755 O O . ASP A 1 101 ? 14.941 -16.379 -5.492 1.00 91.00 101 ASP A O 1
ATOM 759 N N . GLY A 1 102 ? 16.147 -14.652 -4.730 1.00 90.06 102 GLY A N 1
ATOM 760 C CA . GLY A 1 102 ? 17.295 -14.870 -5.604 1.00 90.06 102 GLY A CA 1
ATOM 761 C C . GLY A 1 102 ? 17.966 -13.583 -6.065 1.00 90.06 102 GLY A C 1
ATOM 762 O O . GLY A 1 102 ? 17.568 -12.476 -5.707 1.00 90.06 102 GLY A O 1
ATOM 763 N N . GLU A 1 103 ? 18.992 -13.734 -6.902 1.00 94.69 103 GLU A N 1
ATOM 764 C CA . GLU A 1 103 ? 19.740 -12.597 -7.438 1.00 94.69 103 GLU A CA 1
ATOM 765 C C . GLU A 1 103 ? 18.863 -11.700 -8.324 1.00 94.69 103 GLU A C 1
ATOM 767 O O . GLU A 1 103 ? 18.039 -12.164 -9.119 1.00 94.69 103 GLU A O 1
ATOM 772 N N . LEU A 1 104 ? 19.065 -10.390 -8.183 1.00 96.94 104 LEU A N 1
ATOM 773 C CA . LEU A 1 104 ? 18.411 -9.366 -8.988 1.00 96.94 104 LEU A CA 1
ATOM 774 C C . LEU A 1 104 ? 19.382 -8.827 -10.047 1.00 96.94 104 LEU A C 1
ATOM 776 O O . LEU A 1 104 ? 20.579 -8.699 -9.772 1.00 96.94 104 LEU A O 1
ATOM 780 N N . PRO A 1 105 ? 18.898 -8.491 -11.256 1.00 96.19 105 PRO A N 1
ATOM 781 C CA . PRO A 1 105 ? 19.745 -7.908 -12.286 1.00 96.19 105 PRO A CA 1
ATOM 782 C C . PRO A 1 105 ? 20.307 -6.557 -11.828 1.00 96.19 105 PRO A C 1
ATOM 784 O O . PRO A 1 105 ? 19.610 -5.737 -11.236 1.00 96.19 105 PRO A O 1
ATOM 787 N N . ALA A 1 106 ? 21.573 -6.298 -12.154 1.00 94.88 106 ALA A N 1
ATOM 788 C CA . ALA A 1 106 ? 22.254 -5.055 -11.785 1.00 94.88 106 ALA A CA 1
ATOM 789 C C . ALA A 1 106 ? 21.840 -3.835 -12.637 1.00 94.88 106 ALA A C 1
ATOM 791 O O . ALA A 1 106 ? 22.294 -2.726 -12.370 1.00 94.88 106 ALA A O 1
ATOM 792 N N . ALA A 1 107 ? 21.030 -4.033 -13.682 1.00 96.50 107 ALA A N 1
ATOM 793 C CA . ALA A 1 107 ? 20.570 -2.988 -14.592 1.00 96.50 107 ALA A CA 1
ATOM 794 C C . ALA A 1 107 ? 19.157 -3.295 -15.104 1.00 96.50 107 ALA A C 1
ATOM 796 O O . ALA A 1 107 ? 18.774 -4.461 -15.206 1.00 96.50 107 ALA A O 1
ATOM 797 N N . LEU A 1 108 ? 18.413 -2.251 -15.480 1.00 97.94 108 LEU A N 1
ATOM 798 C CA . LEU A 1 108 ? 17.047 -2.369 -15.998 1.00 97.94 108 LEU A CA 1
ATOM 799 C C . LEU A 1 108 ? 16.985 -2.683 -17.496 1.00 97.94 108 LEU A C 1
ATOM 801 O O . LEU A 1 108 ? 15.920 -2.995 -18.019 1.00 97.94 108 LEU A O 1
ATOM 805 N N . GLY A 1 109 ? 18.113 -2.596 -18.206 1.00 95.19 109 GLY A N 1
ATOM 806 C CA . GLY A 1 109 ? 18.185 -2.960 -19.623 1.00 95.19 109 GLY A CA 1
ATOM 807 C C . GLY A 1 109 ? 17.316 -2.089 -20.539 1.00 95.19 109 GLY A C 1
ATOM 808 O O . GLY A 1 109 ? 16.903 -2.557 -21.596 1.00 95.19 109 GLY A O 1
ATOM 809 N N . GLY A 1 110 ? 17.035 -0.842 -20.147 1.00 96.62 110 GLY A N 1
ATOM 810 C CA . GLY A 1 110 ? 16.185 0.081 -20.899 1.00 96.62 110 GLY A CA 1
ATOM 811 C C . GLY A 1 110 ? 14.681 -0.078 -20.658 1.00 96.62 110 GLY A C 1
ATOM 812 O O . GLY A 1 110 ? 13.911 0.598 -21.338 1.00 96.62 110 GLY A O 1
ATOM 813 N N . VAL A 1 111 ? 14.250 -0.936 -19.723 1.00 98.25 111 VAL A N 1
ATOM 814 C CA . VAL A 1 111 ? 12.844 -0.989 -19.289 1.00 98.25 111 VAL A CA 1
ATOM 815 C C . VAL A 1 111 ? 12.469 0.356 -18.651 1.00 98.25 111 VAL A C 1
ATOM 817 O O . VAL A 1 111 ? 13.075 0.720 -17.641 1.00 98.25 111 VAL A O 1
ATOM 820 N N . PRO A 1 112 ? 11.496 1.101 -19.211 1.00 98.12 112 PRO A N 1
ATOM 821 C CA . PRO A 1 112 ? 11.193 2.451 -18.760 1.00 98.12 112 PRO A CA 1
ATOM 822 C C . PRO A 1 112 ? 10.504 2.460 -17.394 1.00 98.12 112 PRO A C 1
ATOM 824 O O . PRO A 1 112 ? 9.563 1.694 -17.146 1.00 98.12 112 PRO A O 1
ATOM 827 N N . VAL A 1 113 ? 10.905 3.409 -16.546 1.00 98.69 113 VAL A N 1
ATOM 828 C CA . VAL A 1 113 ? 10.225 3.717 -15.280 1.00 98.69 113 VAL A CA 1
ATOM 829 C C . VAL A 1 113 ? 9.446 5.032 -15.398 1.00 98.69 113 VAL A C 1
ATOM 831 O O . VAL A 1 113 ? 10.013 6.122 -15.454 1.00 98.69 113 VAL A O 1
ATOM 834 N N . VAL A 1 114 ? 8.115 4.952 -15.405 1.00 98.62 114 VAL A N 1
ATOM 835 C CA . VAL A 1 114 ? 7.224 6.120 -15.443 1.00 98.62 114 VAL A CA 1
ATOM 836 C C . VAL A 1 114 ? 6.894 6.568 -14.023 1.00 98.62 114 VAL A C 1
ATOM 838 O O . VAL A 1 114 ? 6.247 5.842 -13.270 1.00 98.62 114 VAL A O 1
ATOM 841 N N . LEU A 1 115 ? 7.303 7.786 -13.664 1.00 98.38 115 LEU A N 1
ATOM 842 C CA . LEU A 1 115 ? 7.064 8.358 -12.337 1.00 98.38 115 LEU A CA 1
ATOM 843 C C . LEU A 1 115 ? 5.769 9.176 -12.300 1.00 98.38 115 LEU A C 1
ATOM 845 O O . LEU A 1 115 ? 5.607 10.144 -13.043 1.00 98.38 115 LEU A O 1
ATOM 849 N N . CYS A 1 116 ? 4.870 8.819 -11.388 1.00 97.75 116 CYS A N 1
ATOM 850 C CA . CYS A 1 116 ? 3.610 9.509 -11.135 1.00 97.75 116 CYS A CA 1
ATOM 851 C C . CYS A 1 116 ? 3.691 10.277 -9.812 1.00 97.75 116 CYS A C 1
ATOM 853 O O . CYS A 1 116 ? 3.633 9.685 -8.733 1.00 97.75 116 CYS A O 1
ATOM 855 N N . THR A 1 117 ? 3.789 11.605 -9.882 1.00 94.06 117 THR A N 1
ATOM 856 C CA . THR A 1 117 ? 3.833 12.482 -8.699 1.00 94.06 117 THR A CA 1
ATOM 857 C C . THR A 1 117 ? 2.513 12.541 -7.943 1.00 94.06 117 THR A C 1
ATOM 859 O O . THR A 1 117 ? 2.497 12.895 -6.766 1.00 94.06 117 THR A O 1
ATOM 862 N N . LEU A 1 118 ? 1.412 12.153 -8.589 1.00 93.88 118 LEU A N 1
ATOM 863 C CA . LEU A 1 118 ? 0.113 11.963 -7.958 1.00 93.88 118 LEU A CA 1
ATOM 864 C C . LEU A 1 118 ? -0.391 10.544 -8.202 1.00 93.88 118 LEU A C 1
ATOM 866 O O . LEU A 1 118 ? -0.363 10.061 -9.332 1.00 93.88 118 LEU A O 1
ATOM 870 N N . HIS A 1 119 ? -0.965 9.915 -7.176 1.00 95.62 119 HIS A N 1
ATOM 871 C CA . HIS A 1 119 ? -1.547 8.576 -7.309 1.00 95.62 119 HIS A CA 1
ATOM 872 C C . HIS A 1 119 ? -2.642 8.507 -8.393 1.00 95.62 119 HIS A C 1
ATOM 874 O O . HIS A 1 119 ? -2.770 7.517 -9.107 1.00 95.62 119 HIS A O 1
ATOM 880 N N . SER A 1 120 ? -3.399 9.590 -8.592 1.00 95.31 120 SER A N 1
ATOM 881 C CA . SER A 1 120 ? -4.428 9.673 -9.637 1.00 95.31 120 SER A CA 1
ATOM 882 C C . SER A 1 120 ? -3.879 9.610 -11.069 1.00 95.31 120 SER A C 1
ATOM 884 O O . SER A 1 120 ? -4.644 9.328 -11.989 1.00 95.31 120 SER A O 1
ATOM 886 N N . GLN A 1 121 ? -2.577 9.832 -11.282 1.00 97.94 121 GLN A N 1
ATOM 887 C CA . GLN A 1 121 ? -1.936 9.693 -12.596 1.00 97.94 121 GLN A CA 1
ATOM 888 C C . GLN A 1 121 ? -1.715 8.228 -12.994 1.00 97.94 121 GLN A C 1
ATOM 890 O O . GLN A 1 121 ? -1.591 7.945 -14.183 1.00 97.94 121 GLN A O 1
ATOM 895 N N . VAL A 1 122 ? -1.725 7.291 -12.037 1.00 98.25 122 VAL A N 1
ATOM 896 C CA . VAL A 1 122 ? -1.480 5.862 -12.298 1.00 98.25 122 VAL A CA 1
ATOM 897 C C . VAL A 1 122 ? -2.485 5.309 -13.311 1.00 98.25 122 VAL A C 1
ATOM 899 O O . VAL A 1 122 ? -2.096 4.618 -14.248 1.00 98.25 122 VAL A O 1
ATOM 902 N N . VAL A 1 123 ? -3.767 5.665 -13.181 1.00 98.44 123 VAL A N 1
ATOM 903 C CA . VAL A 1 123 ? -4.839 5.182 -14.069 1.00 98.44 123 VAL A CA 1
ATOM 904 C C . VAL A 1 123 ? -4.632 5.593 -15.533 1.00 98.44 123 VAL A C 1
ATOM 906 O O . VAL A 1 123 ? -4.558 4.698 -16.377 1.00 98.44 123 VAL A O 1
ATOM 909 N N . PRO A 1 124 ? -4.529 6.892 -15.887 1.00 98.50 124 PRO A N 1
ATOM 910 C CA . PRO A 1 124 ? -4.324 7.285 -17.279 1.00 98.50 124 PRO A CA 1
ATOM 911 C C . PRO A 1 124 ? -2.977 6.813 -17.842 1.00 98.50 124 PRO A C 1
ATOM 913 O O . PRO A 1 124 ? -2.915 6.489 -19.025 1.00 98.50 124 PRO A O 1
ATOM 916 N N . VAL A 1 125 ? -1.922 6.718 -17.022 1.00 98.69 125 VAL A N 1
ATOM 917 C CA . VAL A 1 125 ? -0.624 6.177 -17.461 1.00 98.69 125 VAL A CA 1
ATOM 918 C C . VAL A 1 125 ? -0.742 4.696 -17.820 1.00 98.69 125 VAL A C 1
ATOM 920 O O . VAL A 1 125 ? -0.363 4.312 -18.923 1.00 98.69 125 VAL A O 1
ATOM 923 N N . CYS A 1 126 ? -1.328 3.868 -16.952 1.00 98.62 126 CYS A N 1
ATOM 924 C CA . CYS A 1 126 ? -1.512 2.442 -17.243 1.00 98.62 126 CYS A CA 1
ATOM 925 C C . CYS A 1 126 ? -2.445 2.222 -18.444 1.00 98.62 126 CYS A C 1
ATOM 927 O O . CYS A 1 126 ? -2.211 1.331 -19.252 1.00 98.62 126 CYS A O 1
ATOM 929 N N . ALA A 1 127 ? -3.469 3.066 -18.612 1.00 98.06 127 ALA A N 1
ATOM 930 C CA . ALA A 1 127 ? -4.324 3.028 -19.796 1.00 98.06 127 ALA A CA 1
ATOM 931 C C . ALA A 1 127 ? -3.553 3.355 -21.091 1.00 98.06 127 ALA A C 1
ATOM 933 O O . ALA A 1 127 ? -3.809 2.739 -22.123 1.00 98.06 127 ALA A O 1
ATOM 934 N N . ALA A 1 128 ? -2.600 4.290 -21.046 1.00 98.44 128 ALA A N 1
ATOM 935 C CA . ALA A 1 128 ? -1.750 4.624 -22.191 1.00 98.44 128 ALA A CA 1
ATOM 936 C C . ALA A 1 128 ? -0.731 3.520 -22.528 1.00 98.44 128 ALA A C 1
ATOM 938 O O . ALA A 1 128 ? -0.330 3.396 -23.682 1.00 98.44 128 ALA A O 1
ATOM 939 N N . LEU A 1 129 ? -0.340 2.713 -21.539 1.00 98.31 129 LEU A N 1
ATOM 940 C CA . LEU A 1 129 ? 0.557 1.562 -21.691 1.00 98.31 129 LEU A CA 1
ATOM 941 C C . LEU A 1 129 ? -0.192 0.251 -21.995 1.00 98.31 129 LEU A C 1
ATOM 943 O O . LEU A 1 129 ? 0.409 -0.822 -21.952 1.00 98.31 129 LEU A O 1
ATOM 947 N N . ALA A 1 130 ? -1.496 0.307 -22.290 1.00 97.50 130 ALA A N 1
ATOM 948 C CA . ALA A 1 130 ? -2.296 -0.882 -22.564 1.00 97.50 130 ALA A CA 1
ATOM 949 C C . ALA A 1 130 ? -1.666 -1.753 -23.668 1.00 97.50 130 ALA A C 1
ATOM 951 O O . ALA A 1 130 ? -1.306 -1.268 -24.740 1.00 97.50 130 ALA A O 1
ATOM 952 N N . GLY A 1 131 ? -1.561 -3.056 -23.398 1.00 96.69 131 GLY A N 1
ATOM 953 C CA . GLY A 1 131 ? -0.875 -4.023 -24.262 1.00 96.69 131 GLY A CA 1
ATOM 954 C C . GLY A 1 131 ? 0.556 -4.352 -23.826 1.00 96.69 131 GLY A C 1
ATOM 955 O O . GLY A 1 131 ? 1.092 -5.353 -24.292 1.00 96.69 131 GLY A O 1
ATOM 956 N N . LEU A 1 132 ? 1.143 -3.574 -22.911 1.00 98.25 132 LEU A N 1
ATOM 957 C CA . LEU A 1 132 ? 2.396 -3.901 -22.226 1.00 98.25 132 LEU A CA 1
ATOM 958 C C . LEU A 1 132 ? 2.129 -4.607 -20.887 1.00 98.25 132 LEU A C 1
ATOM 960 O O . LEU A 1 132 ? 1.100 -4.382 -20.245 1.00 98.25 132 LEU A O 1
ATOM 964 N N . ARG A 1 133 ? 3.078 -5.425 -20.424 1.00 98.31 133 ARG A N 1
ATOM 965 C CA . ARG A 1 133 ? 3.092 -5.977 -19.062 1.00 98.31 133 ARG A CA 1
ATOM 966 C C . ARG A 1 133 ? 3.627 -4.922 -18.102 1.00 98.31 133 ARG A C 1
ATOM 968 O O . ARG A 1 133 ? 4.834 -4.718 -18.009 1.00 98.31 133 ARG A O 1
ATOM 975 N N . VAL A 1 134 ? 2.733 -4.268 -17.367 1.00 98.81 134 VAL A N 1
ATOM 976 C CA . VAL A 1 134 ? 3.093 -3.192 -16.431 1.00 98.81 134 VAL A CA 1
ATOM 977 C C . VAL A 1 134 ? 3.165 -3.702 -14.992 1.00 98.81 134 VAL A C 1
ATOM 979 O O . VAL A 1 134 ? 2.215 -4.320 -14.503 1.00 98.81 134 VAL A O 1
ATOM 982 N N . ALA A 1 135 ? 4.263 -3.389 -14.302 1.00 98.88 135 ALA A N 1
ATOM 983 C CA . ALA A 1 135 ? 4.360 -3.486 -12.847 1.00 98.88 135 ALA A CA 1
ATOM 984 C C . ALA A 1 135 ? 4.063 -2.120 -12.214 1.00 98.88 135 ALA A C 1
ATOM 986 O O . ALA A 1 135 ? 4.675 -1.113 -12.575 1.00 98.88 135 ALA A O 1
ATOM 987 N N . TYR A 1 136 ? 3.133 -2.074 -11.261 1.00 98.81 136 TYR A N 1
ATOM 988 C CA . TYR A 1 136 ? 2.929 -0.900 -10.417 1.00 98.81 136 TYR A CA 1
ATOM 989 C C . TYR A 1 136 ? 3.861 -0.982 -9.209 1.00 98.81 136 TYR A C 1
ATOM 991 O O . TYR A 1 136 ? 3.900 -2.010 -8.541 1.00 98.81 136 TYR A O 1
ATOM 999 N N . VAL A 1 137 ? 4.588 0.091 -8.909 1.00 98.81 137 VAL A N 1
ATOM 1000 C CA . VAL A 1 137 ? 5.478 0.181 -7.745 1.00 98.81 137 VAL A CA 1
ATOM 1001 C C . VAL A 1 137 ? 5.034 1.353 -6.879 1.00 98.81 137 VAL A C 1
ATOM 1003 O O . VAL A 1 137 ? 5.058 2.503 -7.315 1.00 98.81 137 VAL A O 1
ATOM 1006 N N . GLN A 1 138 ? 4.639 1.075 -5.639 1.00 98.62 138 GLN A N 1
ATOM 1007 C CA . GLN A 1 138 ? 4.302 2.110 -4.671 1.00 98.62 138 GLN A CA 1
ATOM 1008 C C . GLN A 1 138 ? 5.502 2.424 -3.784 1.00 98.62 138 GLN A C 1
ATOM 1010 O O . GLN A 1 138 ? 6.001 1.548 -3.079 1.00 98.62 138 GLN A O 1
ATOM 1015 N N . VAL A 1 139 ? 5.921 3.686 -3.780 1.00 97.81 139 VAL A N 1
ATOM 1016 C CA . VAL A 1 139 ? 6.932 4.216 -2.857 1.00 97.81 139 VAL A CA 1
ATOM 1017 C C . VAL A 1 139 ? 6.288 5.040 -1.742 1.00 97.81 139 VAL A C 1
ATOM 1019 O O . VAL A 1 139 ? 5.117 5.430 -1.811 1.00 97.81 139 VAL A O 1
ATOM 1022 N N . ALA A 1 140 ? 7.083 5.324 -0.708 1.00 91.44 140 ALA A N 1
ATOM 1023 C CA . ALA A 1 140 ? 6.705 6.177 0.414 1.00 91.44 140 ALA A CA 1
ATOM 1024 C C . ALA A 1 140 ? 6.149 7.541 -0.037 1.00 91.44 140 ALA A C 1
ATOM 1026 O O . ALA A 1 140 ? 6.456 8.021 -1.122 1.00 91.44 140 ALA A O 1
ATOM 1027 N N . GLY A 1 141 ? 5.392 8.216 0.833 1.00 89.44 141 GLY A N 1
ATOM 1028 C CA . GLY A 1 141 ? 4.918 9.589 0.594 1.00 89.44 141 GLY A CA 1
ATOM 1029 C C . GLY A 1 141 ? 3.397 9.751 0.586 1.00 89.44 141 GLY A C 1
ATOM 1030 O O . GLY A 1 141 ? 2.912 10.879 0.572 1.00 89.44 141 GLY A O 1
ATOM 1031 N N . GLY A 1 142 ? 2.648 8.652 0.657 1.00 87.69 142 GLY A N 1
ATOM 1032 C CA . GLY A 1 142 ? 1.201 8.631 0.887 1.00 87.69 142 GLY A CA 1
ATOM 1033 C C . GLY A 1 142 ? 0.821 7.481 1.816 1.00 87.69 142 GLY A C 1
ATOM 1034 O O . GLY A 1 142 ? 1.560 7.170 2.752 1.00 87.69 142 GLY A O 1
ATOM 1035 N N . ALA A 1 143 ? -0.310 6.833 1.543 1.00 83.12 143 ALA A N 1
ATOM 1036 C CA . ALA A 1 143 ? -0.713 5.609 2.221 1.00 83.12 143 ALA A CA 1
ATOM 1037 C C . ALA A 1 143 ? 0.367 4.525 2.106 1.00 83.12 143 ALA A C 1
ATOM 1039 O O . ALA A 1 143 ? 0.956 4.325 1.043 1.00 83.12 143 ALA A O 1
ATOM 1040 N N . LEU A 1 144 ? 0.618 3.827 3.215 1.00 88.81 144 LEU A N 1
ATOM 1041 C CA . LEU A 1 144 ? 1.620 2.763 3.273 1.00 88.81 144 LEU A CA 1
ATOM 1042 C C . LEU A 1 144 ? 1.086 1.423 2.742 1.00 88.81 144 LEU A C 1
ATOM 1044 O O . LEU A 1 144 ? 1.807 0.794 1.973 1.00 88.81 144 LEU A O 1
ATOM 1048 N N . PRO A 1 145 ? -0.152 0.997 3.053 1.00 95.31 145 PRO A N 1
ATOM 1049 C CA . PRO A 1 145 ? -0.708 -0.224 2.474 1.00 95.31 145 PRO A CA 1
ATOM 1050 C C . PRO A 1 145 ? -1.099 -0.018 1.007 1.00 95.31 145 PRO A C 1
ATOM 1052 O O . PRO A 1 145 ? -1.861 0.898 0.682 1.00 95.31 145 PRO A O 1
ATOM 1055 N N . VAL A 1 146 ? -0.582 -0.857 0.110 1.00 97.38 146 VAL A N 1
ATOM 1056 C CA . VAL A 1 146 ? -0.907 -0.814 -1.329 1.00 97.38 146 VAL A CA 1
ATOM 1057 C C . VAL A 1 146 ? -2.359 -1.224 -1.583 1.00 97.38 146 VAL A C 1
ATOM 1059 O O . VAL A 1 146 ? -3.036 -0.629 -2.426 1.00 97.38 146 VAL A O 1
ATOM 1062 N N . SER A 1 147 ? -2.857 -2.175 -0.793 1.00 96.31 147 SER A N 1
ATOM 1063 C CA . SER A 1 147 ? -4.237 -2.674 -0.800 1.00 96.31 147 SER A CA 1
ATOM 1064 C C . SER A 1 147 ? -5.315 -1.602 -0.627 1.00 96.31 147 SER A C 1
ATOM 1066 O O . SER A 1 147 ? -6.452 -1.816 -1.046 1.00 96.31 147 SER A O 1
ATOM 1068 N N . LEU A 1 148 ? -4.975 -0.422 -0.088 1.00 95.94 148 LEU A N 1
ATOM 1069 C CA . LEU A 1 148 ? -5.917 0.693 0.051 1.00 95.94 148 LEU A CA 1
ATOM 1070 C C . LEU A 1 148 ? -6.436 1.223 -1.297 1.00 95.94 148 LEU A C 1
ATOM 1072 O O . LEU A 1 148 ? -7.506 1.834 -1.350 1.00 95.94 148 LEU A O 1
ATOM 1076 N N . SER A 1 149 ? -5.680 1.054 -2.384 1.00 96.06 149 SER A N 1
ATOM 1077 C CA . SER A 1 149 ? -6.025 1.657 -3.671 1.00 96.06 149 SER A CA 1
ATOM 1078 C C . SER A 1 149 ? -7.036 0.832 -4.470 1.00 96.06 149 SER A C 1
ATOM 1080 O O . SER A 1 149 ? -6.692 -0.138 -5.149 1.00 96.06 149 SER A O 1
ATOM 1082 N N . ASP A 1 150 ? -8.279 1.318 -4.513 1.00 95.88 150 ASP A N 1
ATOM 1083 C CA . ASP A 1 150 ? -9.304 0.808 -5.431 1.00 95.88 150 ASP A CA 1
ATOM 1084 C C . ASP A 1 150 ? -8.866 0.935 -6.902 1.00 95.88 150 ASP A C 1
ATOM 1086 O O . ASP A 1 150 ? -9.190 0.085 -7.728 1.00 95.88 150 ASP A O 1
ATOM 1090 N N . ALA A 1 151 ? -8.093 1.975 -7.241 1.00 97.12 151 ALA A N 1
ATOM 1091 C CA . ALA A 1 151 ? -7.607 2.198 -8.599 1.00 97.12 151 ALA A CA 1
ATOM 1092 C C . ALA A 1 151 ? -6.628 1.102 -9.040 1.00 97.12 151 ALA A C 1
ATOM 1094 O O . ALA A 1 151 ? -6.782 0.555 -10.130 1.00 97.12 151 ALA A O 1
ATOM 1095 N N . VAL A 1 152 ? -5.654 0.753 -8.193 1.00 97.94 152 VAL A N 1
ATOM 1096 C CA . VAL A 1 152 ? -4.696 -0.330 -8.473 1.00 97.94 152 VAL A CA 1
ATOM 1097 C C . VAL A 1 152 ? -5.429 -1.660 -8.612 1.00 97.94 152 VAL A C 1
ATOM 1099 O O . VAL A 1 152 ? -5.181 -2.400 -9.563 1.00 97.94 152 VAL A O 1
ATOM 1102 N N . ARG A 1 153 ? -6.389 -1.933 -7.726 1.00 97.50 153 ARG A N 1
ATOM 1103 C CA . ARG A 1 153 ? -7.219 -3.138 -7.794 1.00 97.50 153 ARG A CA 1
ATOM 1104 C C . ARG A 1 153 ? -8.005 -3.231 -9.106 1.00 97.50 153 ARG A C 1
ATOM 1106 O O . ARG A 1 153 ? -7.887 -4.233 -9.804 1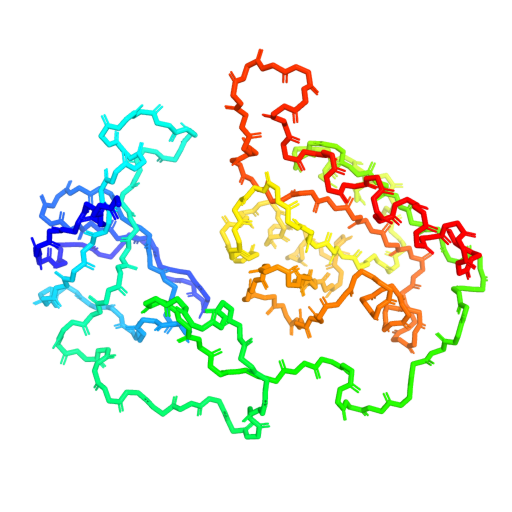.00 97.50 153 ARG A O 1
ATOM 1113 N N . VAL A 1 154 ? -8.705 -2.170 -9.512 1.00 98.06 154 VAL A N 1
ATOM 1114 C CA . VAL A 1 154 ? -9.443 -2.135 -10.790 1.00 98.06 154 VAL A CA 1
ATOM 1115 C C . VAL A 1 154 ? -8.508 -2.250 -12.000 1.00 98.06 154 VAL A C 1
ATOM 1117 O O . VAL A 1 154 ? -8.856 -2.894 -12.990 1.00 98.06 154 VAL A O 1
ATOM 1120 N N . LEU A 1 155 ? -7.316 -1.645 -11.958 1.00 98.56 155 LEU A N 1
ATOM 1121 C CA . LEU A 1 155 ? -6.320 -1.785 -13.027 1.00 98.56 155 LEU A CA 1
ATOM 1122 C C . LEU A 1 155 ? -5.841 -3.235 -13.169 1.00 98.56 155 LEU A C 1
ATOM 1124 O O . LEU A 1 155 ? -5.711 -3.713 -14.298 1.00 98.56 155 LEU A O 1
ATOM 1128 N N . LYS A 1 156 ? -5.636 -3.939 -12.050 1.00 98.12 156 LYS A N 1
ATOM 1129 C CA . LYS A 1 156 ? -5.300 -5.367 -12.039 1.00 98.12 156 LYS A CA 1
ATOM 1130 C C . LYS A 1 156 ? -6.435 -6.236 -12.570 1.00 98.12 156 LYS A C 1
ATOM 1132 O O . LYS A 1 156 ? -6.206 -7.051 -13.457 1.00 98.12 156 LYS A O 1
ATOM 1137 N N . GLU A 1 157 ? -7.666 -6.019 -12.104 1.00 97.44 157 GLU A N 1
ATOM 1138 C CA . GLU A 1 157 ? -8.861 -6.730 -12.593 1.00 97.44 157 GLU A CA 1
ATOM 1139 C C . GLU A 1 157 ? -9.047 -6.579 -14.112 1.00 97.44 157 GLU A C 1
ATOM 1141 O O . GLU A 1 157 ? -9.513 -7.495 -14.788 1.00 97.44 157 GLU A O 1
ATOM 1146 N N . ARG A 1 158 ? -8.652 -5.427 -14.670 1.00 98.12 158 ARG A N 1
ATOM 1147 C CA . ARG A 1 158 ? -8.698 -5.144 -16.114 1.00 98.12 158 ARG A CA 1
ATOM 1148 C C . ARG A 1 158 ? -7.457 -5.600 -16.885 1.00 98.12 158 ARG A C 1
ATOM 1150 O O . ARG A 1 158 ? -7.401 -5.378 -18.093 1.00 98.12 158 ARG A O 1
ATOM 1157 N N . GLY A 1 159 ? -6.466 -6.190 -16.220 1.00 98.06 159 GLY A N 1
ATOM 1158 C CA . GLY A 1 159 ? -5.214 -6.632 -16.838 1.00 98.06 159 GLY A CA 1
ATOM 1159 C C . GLY A 1 159 ? -4.316 -5.499 -17.347 1.00 98.06 159 GLY A C 1
ATOM 1160 O O . GLY A 1 159 ? -3.451 -5.744 -18.180 1.00 98.06 159 GLY A O 1
ATOM 1161 N N . LEU A 1 160 ? -4.519 -4.261 -16.879 1.00 98.5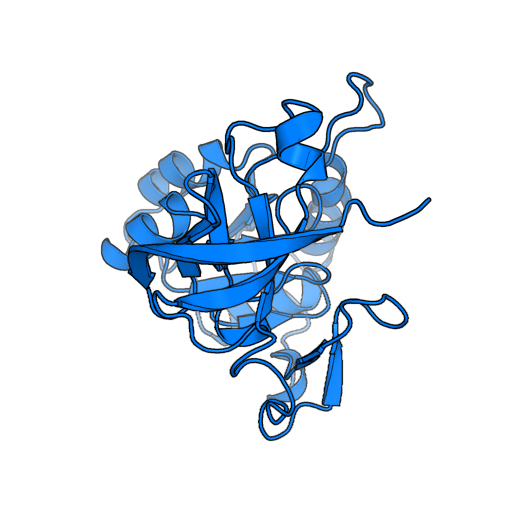0 160 LEU A N 1
ATOM 1162 C CA . LEU A 1 160 ? -3.670 -3.107 -17.213 1.00 98.50 160 LEU A CA 1
ATOM 1163 C C . LEU A 1 160 ? -2.442 -2.998 -16.299 1.00 98.50 160 LEU A C 1
ATOM 1165 O O . LEU A 1 160 ? -1.476 -2.326 -16.644 1.00 98.50 160 LEU A O 1
ATOM 1169 N N . VAL A 1 161 ? -2.487 -3.652 -15.139 1.00 98.69 161 VAL A N 1
ATOM 1170 C CA . VAL A 1 161 ? -1.365 -3.836 -14.214 1.00 98.69 161 VAL A CA 1
ATOM 1171 C C . VAL A 1 161 ? -1.291 -5.324 -13.892 1.00 98.69 161 VAL A C 1
ATOM 1173 O O . VAL A 1 161 ? -2.297 -5.918 -13.515 1.00 98.69 161 VAL A O 1
ATOM 1176 N N . GLY A 1 162 ? -0.121 -5.939 -14.057 1.00 98.38 162 GLY A N 1
ATOM 1177 C CA . GLY A 1 162 ? 0.064 -7.363 -13.758 1.00 98.38 162 GLY A CA 1
ATOM 1178 C C . GLY A 1 162 ? 0.354 -7.635 -12.283 1.00 98.38 162 GLY A C 1
ATOM 1179 O O . GLY A 1 162 ? -0.049 -8.670 -11.760 1.00 98.38 162 GLY A O 1
ATOM 1180 N N . VAL A 1 163 ? 1.015 -6.691 -11.608 1.00 98.69 163 VAL A N 1
ATOM 1181 C CA . VAL A 1 163 ? 1.420 -6.808 -10.203 1.00 98.69 163 VAL A CA 1
ATOM 1182 C C . VAL A 1 163 ? 1.528 -5.438 -9.548 1.00 98.69 163 VAL A C 1
ATOM 1184 O O . VAL A 1 163 ? 1.890 -4.456 -10.200 1.00 98.69 163 VAL A O 1
ATOM 1187 N N . ALA A 1 164 ? 1.235 -5.385 -8.255 1.00 98.56 164 ALA A N 1
ATOM 1188 C CA . ALA A 1 164 ? 1.474 -4.240 -7.399 1.00 98.56 164 ALA A CA 1
ATOM 1189 C C . ALA A 1 164 ? 2.587 -4.557 -6.389 1.00 98.56 164 ALA A C 1
ATOM 1191 O O . ALA A 1 164 ? 2.446 -5.449 -5.556 1.00 98.56 164 ALA A O 1
ATOM 1192 N N . VAL A 1 165 ? 3.687 -3.813 -6.458 1.00 98.69 165 VAL A N 1
ATOM 1193 C CA . VAL A 1 165 ? 4.861 -3.963 -5.596 1.00 98.69 165 VAL A CA 1
ATOM 1194 C C . VAL A 1 165 ? 4.869 -2.852 -4.550 1.00 98.69 165 VAL A C 1
ATOM 1196 O O . VAL A 1 165 ? 4.774 -1.671 -4.895 1.00 98.69 165 VAL A O 1
ATOM 1199 N N . ALA A 1 166 ? 5.006 -3.207 -3.277 1.00 98.31 166 ALA A N 1
ATOM 1200 C CA . ALA A 1 166 ? 5.190 -2.253 -2.192 1.00 98.31 166 ALA A CA 1
ATOM 1201 C C . ALA A 1 166 ? 6.685 -2.064 -1.900 1.00 98.31 166 ALA A C 1
ATOM 1203 O O . ALA A 1 166 ? 7.405 -3.035 -1.690 1.00 98.31 166 ALA A O 1
ATOM 1204 N N . VAL A 1 167 ? 7.163 -0.818 -1.869 1.00 98.31 167 VAL A N 1
ATOM 1205 C CA . VAL A 1 167 ? 8.533 -0.484 -1.449 1.00 98.31 167 VAL A CA 1
ATOM 1206 C C . VAL A 1 167 ? 8.507 0.067 -0.032 1.00 98.31 167 VAL A C 1
ATOM 1208 O O . VAL A 1 167 ? 7.751 0.999 0.247 1.00 98.31 167 VAL A O 1
ATOM 1211 N N . ALA A 1 168 ? 9.356 -0.459 0.855 1.00 96.00 168 ALA A N 1
ATOM 1212 C CA . ALA A 1 168 ? 9.422 -0.022 2.247 1.00 96.00 168 ALA A CA 1
ATOM 1213 C C . ALA A 1 168 ? 9.457 1.524 2.373 1.00 96.00 168 ALA A C 1
ATOM 1215 O O . ALA A 1 168 ? 10.187 2.198 1.643 1.00 96.00 168 ALA A O 1
ATOM 1216 N N . PRO A 1 169 ? 8.664 2.120 3.284 1.00 95.50 169 PRO A N 1
ATOM 1217 C CA . PRO A 1 169 ? 7.873 1.486 4.333 1.00 95.50 169 PRO A CA 1
ATOM 1218 C C . PRO A 1 169 ? 6.449 1.100 3.897 1.00 95.50 169 PRO A C 1
ATOM 1220 O O . PRO A 1 169 ? 5.626 0.799 4.760 1.00 95.50 169 PRO A O 1
ATOM 1223 N N . CYS A 1 170 ? 6.131 1.134 2.599 1.00 96.88 170 CYS A N 1
ATOM 1224 C CA . CYS A 1 170 ? 4.889 0.550 2.108 1.00 96.88 170 CYS A CA 1
ATOM 1225 C C . CYS A 1 170 ? 4.876 -0.966 2.345 1.00 96.88 170 CYS A C 1
ATOM 1227 O O . CYS A 1 170 ? 5.923 -1.596 2.519 1.00 96.88 170 CYS A O 1
ATOM 1229 N N . LEU A 1 171 ? 3.668 -1.515 2.391 1.00 95.44 171 LEU A N 1
ATOM 1230 C CA . LEU A 1 171 ? 3.403 -2.919 2.674 1.00 95.44 171 LEU A CA 1
ATOM 1231 C C . LEU A 1 171 ? 2.141 -3.381 1.947 1.00 95.44 171 LEU A C 1
ATOM 1233 O O . LEU A 1 171 ? 1.420 -2.562 1.367 1.00 95.44 171 LEU A O 1
ATOM 1237 N N . ASP A 1 172 ? 1.854 -4.676 2.040 1.00 94.75 172 ASP A N 1
ATOM 1238 C CA . ASP A 1 172 ? 0.617 -5.281 1.541 1.00 94.75 172 ASP A CA 1
ATOM 1239 C C . ASP A 1 172 ? 0.457 -5.135 0.019 1.00 94.75 172 ASP A C 1
ATOM 1241 O O . ASP A 1 172 ? -0.624 -4.846 -0.505 1.00 94.75 172 ASP A O 1
ATOM 1245 N N . GLY A 1 173 ? 1.583 -5.284 -0.687 1.00 96.69 173 GLY A N 1
ATOM 1246 C CA . GLY A 1 173 ? 1.596 -5.499 -2.127 1.00 96.69 173 GLY A CA 1
ATOM 1247 C C . GLY A 1 173 ? 1.248 -6.949 -2.474 1.00 96.69 173 GLY A C 1
ATOM 1248 O O . GLY A 1 173 ? 1.036 -7.801 -1.612 1.00 96.69 173 GLY A O 1
ATOM 1249 N N . ASP A 1 174 ? 1.222 -7.248 -3.769 1.00 96.94 174 ASP A N 1
ATOM 1250 C CA . ASP A 1 174 ? 1.380 -8.636 -4.222 1.00 96.94 174 ASP A CA 1
ATOM 1251 C C . ASP A 1 174 ? 2.801 -9.131 -3.945 1.00 96.94 174 ASP A C 1
ATOM 1253 O O . ASP A 1 174 ? 3.033 -10.321 -3.754 1.00 96.94 174 ASP A O 1
ATOM 1257 N N . VAL A 1 175 ? 3.743 -8.186 -3.969 1.00 97.19 175 VAL A N 1
ATOM 1258 C CA . VAL A 1 175 ? 5.164 -8.375 -3.721 1.00 97.19 175 VAL A CA 1
ATOM 1259 C C . VAL A 1 175 ? 5.663 -7.197 -2.900 1.00 97.19 175 VAL A C 1
ATOM 1261 O O . VAL A 1 175 ? 5.245 -6.055 -3.096 1.00 97.19 175 VAL A O 1
ATOM 1264 N N . ASP A 1 176 ? 6.583 -7.479 -1.994 1.00 97.06 176 ASP A N 1
ATOM 1265 C CA . ASP A 1 176 ? 7.125 -6.524 -1.047 1.00 97.06 176 ASP A CA 1
ATOM 1266 C C . ASP A 1 176 ? 8.644 -6.421 -1.236 1.00 97.06 176 ASP A C 1
ATOM 1268 O O . ASP A 1 176 ? 9.354 -7.421 -1.187 1.00 97.06 176 ASP A O 1
ATOM 1272 N N . CYS A 1 177 ? 9.161 -5.207 -1.417 1.00 97.81 177 CYS A N 1
ATOM 1273 C CA . CYS A 1 177 ? 10.587 -4.927 -1.588 1.00 97.81 177 CYS A CA 1
ATOM 1274 C C . CYS A 1 177 ? 11.080 -3.905 -0.561 1.00 97.81 177 CYS A C 1
ATOM 1276 O O . CYS A 1 177 ? 10.348 -3.024 -0.107 1.00 97.81 177 CYS A O 1
ATOM 1278 N N . VAL A 1 178 ? 12.356 -3.987 -0.204 1.00 96.38 178 VAL A N 1
ATOM 1279 C CA . VAL A 1 178 ? 13.018 -3.038 0.698 1.00 96.38 178 VAL A CA 1
ATOM 1280 C C . VAL A 1 178 ? 13.311 -1.719 -0.014 1.00 96.38 178 VAL A C 1
ATOM 1282 O O . VAL A 1 178 ? 13.223 -0.659 0.601 1.00 96.38 178 VAL A O 1
ATOM 1285 N N . THR A 1 179 ? 13.655 -1.758 -1.305 1.00 97.25 179 THR A N 1
ATOM 1286 C CA . THR A 1 179 ? 14.064 -0.561 -2.062 1.00 97.25 179 THR A CA 1
ATOM 1287 C C . THR A 1 179 ? 13.401 -0.471 -3.433 1.00 97.25 179 THR A C 1
ATOM 1289 O O . THR A 1 179 ? 12.997 -1.477 -4.016 1.00 97.25 179 THR A O 1
ATOM 1292 N N . SER A 1 180 ? 13.336 0.745 -3.983 1.00 97.81 180 SER A N 1
ATOM 1293 C CA . SER A 1 180 ? 12.911 0.987 -5.368 1.00 97.81 180 SER A CA 1
ATOM 1294 C C . SER A 1 180 ? 13.839 0.290 -6.368 1.00 97.81 180 SER A C 1
ATOM 1296 O O . SER A 1 180 ? 13.362 -0.277 -7.345 1.00 97.81 180 SER A O 1
ATOM 1298 N N . ALA A 1 181 ? 15.146 0.244 -6.084 1.00 98.12 181 ALA A N 1
ATOM 1299 C CA . ALA A 1 181 ? 16.133 -0.461 -6.901 1.00 98.12 181 ALA A CA 1
ATOM 1300 C C . ALA A 1 181 ? 15.801 -1.950 -7.020 1.00 98.12 181 ALA A C 1
ATOM 1302 O O . ALA A 1 181 ? 15.750 -2.490 -8.125 1.00 98.12 181 ALA A O 1
ATOM 1303 N N . ALA A 1 182 ? 15.513 -2.589 -5.885 1.00 98.19 182 ALA A N 1
ATOM 1304 C CA . ALA A 1 182 ? 15.093 -3.978 -5.858 1.00 98.19 182 ALA A CA 1
ATOM 1305 C C . ALA A 1 182 ? 13.763 -4.195 -6.582 1.00 98.19 182 ALA A C 1
ATOM 1307 O O . ALA A 1 182 ? 13.676 -5.104 -7.398 1.00 98.19 182 ALA A O 1
ATOM 1308 N N . ALA A 1 183 ? 12.762 -3.340 -6.354 1.00 98.50 183 ALA A N 1
ATOM 1309 C CA . ALA A 1 183 ? 11.466 -3.448 -7.021 1.00 98.50 183 ALA A CA 1
ATOM 1310 C C . ALA A 1 183 ? 11.581 -3.338 -8.552 1.00 98.50 183 ALA A C 1
ATOM 1312 O O . ALA A 1 183 ? 10.958 -4.113 -9.278 1.00 98.50 183 ALA A O 1
ATOM 1313 N N . PHE A 1 184 ? 12.396 -2.408 -9.058 1.00 98.69 184 PHE A N 1
ATOM 1314 C CA . PHE A 1 184 ? 12.597 -2.231 -10.499 1.00 98.69 184 PHE A CA 1
ATOM 1315 C C . PHE A 1 184 ? 13.374 -3.403 -11.103 1.00 98.69 184 PHE A C 1
ATOM 1317 O O . PHE A 1 184 ? 12.962 -3.953 -12.122 1.00 98.69 184 PHE A O 1
ATOM 1324 N N . ALA A 1 185 ? 14.459 -3.833 -10.456 1.00 98.44 185 ALA A N 1
ATOM 1325 C CA . ALA A 1 185 ? 15.238 -4.984 -10.901 1.00 98.44 185 ALA A CA 1
ATOM 1326 C C . ALA A 1 185 ? 14.419 -6.286 -10.854 1.00 98.44 185 ALA A C 1
ATOM 1328 O O . ALA A 1 185 ? 14.504 -7.110 -11.765 1.00 98.44 185 ALA A O 1
ATOM 1329 N N . TRP A 1 186 ? 13.580 -6.449 -9.828 1.00 98.50 186 TRP A N 1
ATOM 1330 C CA . TRP A 1 186 ? 12.632 -7.552 -9.712 1.00 98.50 186 TRP A CA 1
ATOM 1331 C C . TRP A 1 186 ? 11.622 -7.532 -10.863 1.00 98.50 186 TRP A C 1
ATOM 1333 O O . TRP A 1 186 ? 11.453 -8.545 -11.534 1.00 98.50 186 TRP A O 1
ATOM 1343 N N . ALA A 1 187 ? 11.031 -6.376 -11.185 1.00 98.44 187 ALA A N 1
ATOM 1344 C CA . ALA A 1 187 ? 10.100 -6.267 -12.310 1.00 98.44 187 ALA A CA 1
ATOM 1345 C C . ALA A 1 187 ? 10.756 -6.667 -13.648 1.00 98.44 187 ALA A C 1
ATOM 1347 O O . ALA A 1 187 ? 10.156 -7.363 -14.465 1.00 98.44 187 ALA A O 1
ATOM 1348 N N . VAL A 1 188 ? 12.019 -6.296 -13.859 1.00 98.06 188 VAL A N 1
ATOM 1349 C CA . VAL A 1 188 ? 12.780 -6.707 -15.049 1.00 98.06 188 VAL A CA 1
ATOM 1350 C C . VAL A 1 188 ? 13.022 -8.216 -15.065 1.00 98.06 188 VAL A C 1
ATOM 1352 O O . VAL A 1 188 ? 12.812 -8.859 -16.094 1.00 98.06 188 VAL A O 1
ATOM 1355 N N . ARG A 1 189 ? 13.409 -8.804 -13.927 1.00 97.81 189 ARG A N 1
ATOM 1356 C CA . ARG A 1 189 ? 13.600 -10.256 -13.780 1.00 97.81 189 ARG A CA 1
ATOM 1357 C C . ARG A 1 189 ? 12.330 -11.042 -14.120 1.00 97.81 189 ARG A C 1
ATOM 1359 O O . ARG A 1 189 ? 12.416 -12.065 -14.791 1.00 97.81 189 ARG A O 1
ATOM 1366 N N . GLU A 1 190 ? 11.167 -10.544 -13.704 1.00 97.94 190 GLU A N 1
ATOM 1367 C CA . GLU A 1 190 ? 9.857 -11.162 -13.964 1.00 97.94 190 GLU A CA 1
ATOM 1368 C C . GLU A 1 190 ? 9.275 -10.839 -15.361 1.00 97.94 190 GLU A C 1
ATOM 1370 O O . GLU A 1 190 ? 8.137 -11.207 -15.682 1.00 97.94 190 GLU A O 1
ATOM 1375 N N . GLY A 1 191 ? 10.042 -10.150 -16.215 1.00 97.81 191 GLY A N 1
ATOM 1376 C CA . GLY A 1 191 ? 9.664 -9.867 -17.599 1.00 97.81 191 GLY A CA 1
ATOM 1377 C C . GLY A 1 191 ? 8.508 -8.874 -17.731 1.00 97.81 191 GLY A C 1
ATOM 1378 O O . GLY A 1 191 ? 7.597 -9.092 -18.535 1.00 97.81 191 GLY A O 1
ATOM 1379 N N . TYR A 1 192 ? 8.495 -7.821 -16.911 1.00 98.62 192 TYR A N 1
ATOM 1380 C CA . TYR A 1 192 ? 7.634 -6.658 -17.130 1.00 98.62 192 TYR A CA 1
ATOM 1381 C C . TYR A 1 192 ? 8.261 -5.709 -18.160 1.00 98.62 192 TYR A C 1
ATOM 1383 O O . TYR A 1 192 ? 9.468 -5.478 -18.162 1.00 98.62 192 TYR A O 1
ATOM 1391 N N . ASP A 1 193 ? 7.420 -5.148 -19.026 1.00 98.56 193 ASP A N 1
ATOM 1392 C CA . ASP A 1 193 ? 7.822 -4.270 -20.131 1.00 98.56 193 ASP A CA 1
ATOM 1393 C C . ASP A 1 193 ? 7.969 -2.805 -19.692 1.00 98.56 193 ASP A C 1
ATOM 1395 O O . ASP A 1 193 ? 8.630 -2.018 -20.366 1.00 98.56 193 ASP A O 1
ATOM 1399 N N . ALA A 1 194 ? 7.317 -2.419 -18.592 1.00 98.69 194 ALA A N 1
ATOM 1400 C CA . ALA A 1 194 ? 7.380 -1.079 -18.021 1.00 98.69 194 ALA A CA 1
ATOM 1401 C C . ALA A 1 194 ? 7.059 -1.096 -16.522 1.00 98.69 194 ALA A C 1
ATOM 1403 O O . ALA A 1 194 ? 6.274 -1.921 -16.040 1.00 98.69 194 ALA A O 1
ATOM 1404 N N . VAL A 1 195 ? 7.610 -0.122 -15.801 1.00 98.88 195 VAL A N 1
ATOM 1405 C CA . VAL A 1 195 ? 7.283 0.134 -14.397 1.00 98.88 195 VAL A CA 1
ATOM 1406 C C . VAL A 1 195 ? 6.537 1.457 -14.283 1.00 98.88 195 VAL A C 1
ATOM 1408 O O . VAL A 1 195 ? 6.998 2.480 -14.780 1.00 98.88 195 VAL A O 1
ATOM 1411 N N . VAL A 1 196 ? 5.404 1.464 -13.584 1.00 98.88 196 VAL A N 1
ATOM 1412 C CA . VAL A 1 196 ? 4.710 2.692 -13.173 1.00 98.88 196 VAL A CA 1
ATOM 1413 C C . VAL A 1 196 ? 4.928 2.873 -11.680 1.00 98.88 196 VAL A C 1
ATOM 1415 O O . VAL A 1 196 ? 4.353 2.151 -10.870 1.00 98.88 196 VAL A O 1
ATOM 1418 N N . CYS A 1 197 ? 5.774 3.832 -11.315 1.00 98.69 197 CYS A N 1
ATOM 1419 C CA . CYS A 1 197 ? 6.139 4.110 -9.933 1.00 98.69 197 CYS A CA 1
ATOM 1420 C C . CYS A 1 197 ? 5.405 5.353 -9.422 1.00 98.69 197 CYS A C 1
ATOM 1422 O O . CYS A 1 197 ? 5.444 6.410 -10.056 1.00 98.69 197 CYS A O 1
ATOM 1424 N N . ALA A 1 198 ? 4.731 5.245 -8.280 1.00 98.06 198 ALA A N 1
ATOM 1425 C CA . ALA A 1 198 ? 3.960 6.340 -7.704 1.00 98.06 198 ALA A CA 1
ATOM 1426 C C . ALA A 1 198 ? 4.011 6.338 -6.178 1.00 98.06 198 ALA A C 1
ATOM 1428 O O . ALA A 1 198 ? 4.295 5.330 -5.537 1.00 98.06 198 ALA A O 1
ATOM 1429 N N . VAL A 1 199 ? 3.645 7.470 -5.589 1.00 96.19 199 VAL A N 1
ATOM 1430 C CA . VAL A 1 199 ? 3.215 7.507 -4.188 1.00 96.19 199 VAL A CA 1
ATOM 1431 C C . VAL A 1 199 ? 1.801 6.927 -4.044 1.00 96.19 199 VAL A C 1
ATOM 1433 O O . VAL A 1 199 ? 0.991 6.988 -4.976 1.00 96.19 199 VAL A O 1
ATOM 1436 N N . GLY A 1 200 ? 1.485 6.383 -2.866 1.00 93.81 200 GLY A N 1
ATOM 1437 C CA . GLY A 1 200 ? 0.133 5.916 -2.538 1.00 93.81 200 GLY A CA 1
ATOM 1438 C C . GLY A 1 200 ? -0.909 7.047 -2.445 1.00 93.81 200 GLY A C 1
ATOM 1439 O O . GLY A 1 200 ? -0.554 8.233 -2.438 1.00 93.81 200 GLY A O 1
ATOM 1440 N N . PRO A 1 201 ? -2.212 6.715 -2.351 1.00 91.75 201 PRO A N 1
ATOM 1441 C CA . PRO A 1 201 ? -3.270 7.704 -2.126 1.00 91.75 201 PRO A CA 1
ATOM 1442 C C . PRO A 1 201 ? -3.065 8.462 -0.804 1.00 91.75 201 PRO A C 1
ATOM 1444 O O . PRO A 1 201 ? -2.404 7.970 0.104 1.00 91.75 201 PRO A O 1
ATOM 1447 N N . GLY A 1 202 ? -3.639 9.662 -0.669 1.00 87.00 202 GLY A N 1
ATOM 1448 C CA . GLY A 1 202 ? -3.506 10.453 0.565 1.00 87.00 202 GLY A CA 1
ATOM 1449 C C . GLY A 1 202 ? -2.089 10.993 0.785 1.00 87.00 202 GLY A C 1
ATOM 1450 O O . GLY A 1 202 ? -1.508 10.812 1.851 1.00 87.00 202 GLY A O 1
ATOM 1451 N N . ILE A 1 203 ? -1.526 11.626 -0.246 1.00 87.75 203 ILE A N 1
ATOM 1452 C CA . ILE A 1 203 ? -0.154 12.146 -0.235 1.00 87.75 203 ILE A CA 1
ATOM 1453 C C . ILE A 1 203 ? 0.059 13.084 0.953 1.00 87.75 203 ILE A C 1
ATOM 1455 O O . ILE A 1 203 ? -0.717 14.016 1.170 1.00 87.75 203 ILE A O 1
ATOM 1459 N N . ALA A 1 204 ? 1.144 12.862 1.691 1.00 87.25 204 ALA A N 1
ATOM 1460 C CA . ALA A 1 204 ? 1.535 13.722 2.793 1.00 87.25 204 ALA A CA 1
ATOM 1461 C C . ALA A 1 204 ? 1.836 15.139 2.280 1.00 87.25 204 ALA A C 1
ATOM 1463 O O . ALA A 1 204 ? 2.550 15.330 1.291 1.00 87.25 204 ALA A O 1
ATOM 1464 N N . GLY A 1 205 ? 1.301 16.148 2.962 1.00 89.19 205 GLY A N 1
ATOM 1465 C CA . GLY A 1 205 ? 1.452 17.540 2.566 1.00 89.19 205 GLY A CA 1
ATOM 1466 C C . GLY A 1 205 ? 1.336 18.470 3.762 1.00 89.19 205 GLY A C 1
ATOM 1467 O O . GLY A 1 205 ? 0.322 18.467 4.449 1.00 89.19 205 GLY A O 1
ATOM 1468 N N . THR A 1 206 ? 2.350 19.300 3.990 1.00 90.12 206 THR A N 1
ATOM 1469 C CA . THR A 1 206 ? 2.302 20.383 4.989 1.00 90.12 206 THR A CA 1
ATOM 1470 C C . THR A 1 206 ? 1.871 21.724 4.387 1.00 90.12 206 THR A C 1
ATOM 1472 O O . THR A 1 206 ? 1.871 22.738 5.077 1.00 90.12 206 THR A O 1
ATOM 1475 N N . GLY A 1 207 ? 1.553 21.755 3.087 1.00 87.88 207 GLY A N 1
ATOM 1476 C CA . GLY A 1 207 ? 1.268 22.984 2.335 1.00 87.88 207 GLY A CA 1
ATOM 1477 C C . GLY A 1 207 ? 2.515 23.780 1.926 1.00 87.88 207 GLY A C 1
ATOM 1478 O O . GLY A 1 207 ? 2.394 24.884 1.403 1.00 87.88 207 GLY A O 1
ATOM 1479 N N . SER A 1 208 ? 3.716 23.235 2.144 1.00 92.31 208 SER A N 1
ATOM 1480 C CA . SER A 1 208 ? 4.996 23.846 1.760 1.00 92.31 208 SER A CA 1
ATOM 1481 C C . SER A 1 208 ? 5.675 23.085 0.619 1.00 92.31 208 SER A C 1
ATOM 1483 O O . SER A 1 208 ? 5.432 21.896 0.422 1.00 92.31 208 SER A O 1
ATOM 1485 N N . ALA A 1 209 ? 6.586 23.753 -0.093 1.00 88.50 209 ALA A N 1
ATOM 1486 C CA . ALA A 1 209 ? 7.316 23.160 -1.217 1.00 88.50 209 ALA A CA 1
ATOM 1487 C C . ALA A 1 209 ? 8.191 21.951 -0.830 1.00 88.50 209 ALA A C 1
ATOM 1489 O O . ALA A 1 209 ? 8.425 21.077 -1.657 1.00 88.50 209 ALA A O 1
ATOM 1490 N N . LEU A 1 210 ? 8.676 21.903 0.416 1.00 93.50 210 LEU A N 1
ATOM 1491 C CA . LEU A 1 210 ? 9.572 20.845 0.903 1.00 93.50 210 LEU A CA 1
ATOM 1492 C C . LEU A 1 210 ? 8.862 19.787 1.755 1.00 93.50 210 LEU A C 1
ATOM 1494 O O . LEU A 1 210 ? 9.442 18.750 2.054 1.00 93.50 210 LEU A O 1
ATOM 1498 N N . GLY A 1 211 ? 7.618 20.034 2.161 1.00 92.19 211 GLY A N 1
ATOM 1499 C CA . GLY A 1 211 ? 6.840 19.114 2.986 1.00 92.19 211 GLY A CA 1
ATOM 1500 C C . GLY A 1 211 ? 5.792 18.366 2.179 1.00 92.19 211 GLY A C 1
ATOM 1501 O O . GLY A 1 211 ? 4.633 18.344 2.583 1.00 92.19 211 GLY A O 1
ATOM 1502 N N . HIS A 1 212 ? 6.177 17.811 1.029 1.00 91.44 212 HIS A N 1
ATOM 1503 C CA . HIS A 1 212 ? 5.288 17.068 0.140 1.00 91.44 212 HIS A CA 1
ATOM 1504 C C . HIS A 1 212 ? 5.830 15.665 -0.149 1.00 91.44 212 HIS A C 1
ATOM 1506 O O . HIS A 1 212 ? 6.991 15.500 -0.521 1.00 91.44 212 HIS A O 1
ATOM 1512 N N . GLY A 1 213 ? 4.970 14.655 -0.012 1.00 92.25 213 GLY A N 1
ATOM 1513 C CA . GLY A 1 213 ? 5.339 13.245 -0.104 1.00 92.25 213 GLY A CA 1
ATOM 1514 C C . GLY A 1 213 ? 5.868 12.800 -1.467 1.00 92.25 213 GLY A C 1
ATOM 1515 O O . GLY A 1 213 ? 6.704 11.903 -1.509 1.00 92.25 213 GLY A O 1
ATOM 1516 N N . ALA A 1 214 ? 5.481 13.451 -2.573 1.00 94.12 214 ALA A N 1
ATOM 1517 C CA . ALA A 1 214 ? 6.000 13.086 -3.897 1.00 94.12 214 ALA A CA 1
ATOM 1518 C C . ALA A 1 214 ? 7.509 13.335 -4.060 1.00 94.12 214 ALA A C 1
ATOM 1520 O O . ALA A 1 214 ? 8.097 12.829 -5.012 1.00 94.12 214 ALA A O 1
ATOM 1521 N N . LEU A 1 215 ? 8.164 14.045 -3.129 1.00 95.31 215 LEU A N 1
ATOM 1522 C CA . LEU A 1 215 ? 9.628 14.136 -3.096 1.00 95.31 215 LEU A CA 1
ATOM 1523 C C . LEU A 1 215 ? 10.307 12.765 -2.951 1.00 95.31 215 LEU A C 1
ATOM 1525 O O . LEU A 1 215 ? 11.449 12.623 -3.379 1.00 95.31 215 LEU A O 1
ATOM 1529 N N . ALA A 1 216 ? 9.609 11.744 -2.441 1.00 94.81 216 ALA A N 1
ATOM 1530 C CA . ALA A 1 216 ? 10.100 10.365 -2.440 1.00 94.81 216 ALA A CA 1
ATOM 1531 C C . ALA A 1 216 ? 10.436 9.846 -3.853 1.00 94.81 216 ALA A C 1
ATOM 1533 O O . ALA A 1 216 ? 11.330 9.020 -4.016 1.00 94.81 216 ALA A O 1
ATOM 1534 N N . LEU A 1 217 ? 9.779 10.368 -4.896 1.00 96.81 217 LEU A N 1
ATOM 1535 C CA . LEU A 1 217 ? 10.050 9.982 -6.282 1.00 96.81 217 LEU A CA 1
ATOM 1536 C C . LEU A 1 217 ? 11.373 10.540 -6.816 1.00 96.81 217 LEU A C 1
ATOM 1538 O O . LEU A 1 217 ? 11.842 10.060 -7.841 1.00 96.81 217 LEU A O 1
ATOM 1542 N N . ALA A 1 218 ? 11.996 11.517 -6.147 1.00 96.44 218 ALA A N 1
ATOM 1543 C CA . ALA A 1 218 ? 13.329 11.981 -6.530 1.00 96.44 218 ALA A CA 1
ATOM 1544 C C . ALA A 1 218 ? 14.379 10.872 -6.349 1.00 96.44 218 ALA A C 1
ATOM 1546 O O . ALA A 1 218 ? 15.255 10.709 -7.195 1.00 96.44 218 ALA A O 1
ATOM 1547 N N . ASP A 1 219 ? 14.256 10.078 -5.282 1.00 96.31 219 ASP A N 1
ATOM 1548 C CA . ASP A 1 219 ? 15.094 8.897 -5.071 1.00 96.31 219 ASP A CA 1
ATOM 1549 C C . ASP A 1 219 ? 14.815 7.829 -6.138 1.00 96.31 219 ASP A C 1
ATOM 1551 O O . ASP A 1 219 ? 15.736 7.367 -6.808 1.00 96.31 219 ASP A O 1
ATOM 1555 N N . ALA A 1 220 ? 13.536 7.534 -6.398 1.00 97.81 220 ALA A N 1
ATOM 1556 C CA . ALA A 1 220 ? 13.138 6.608 -7.459 1.00 97.81 220 ALA A CA 1
ATOM 1557 C C . ALA A 1 220 ? 13.666 7.028 -8.846 1.00 97.81 220 ALA A C 1
ATOM 1559 O O . ALA A 1 220 ? 14.120 6.176 -9.605 1.00 97.81 220 ALA A O 1
ATOM 1560 N N . ALA A 1 221 ? 13.659 8.327 -9.165 1.00 98.06 221 ALA A N 1
ATOM 1561 C CA . ALA A 1 221 ? 14.213 8.866 -10.407 1.00 98.06 221 ALA A CA 1
ATOM 1562 C C . ALA A 1 221 ? 15.725 8.646 -10.513 1.00 98.06 221 ALA A C 1
ATOM 1564 O O . ALA A 1 221 ? 16.220 8.224 -11.558 1.00 98.06 221 ALA A O 1
ATOM 1565 N N . ASN A 1 222 ? 16.457 8.914 -9.427 1.00 98.12 222 ASN A N 1
ATOM 1566 C CA . ASN A 1 222 ? 17.900 8.692 -9.378 1.00 98.12 222 ASN A CA 1
ATOM 1567 C C . ASN A 1 222 ? 18.238 7.209 -9.550 1.00 98.12 222 ASN A C 1
ATOM 1569 O O . ASN A 1 222 ? 19.157 6.877 -10.295 1.00 98.12 222 ASN A O 1
ATOM 1573 N N . VAL A 1 223 ? 17.486 6.327 -8.891 1.00 98.06 223 VAL A N 1
ATOM 1574 C CA . VAL A 1 223 ? 17.650 4.874 -8.994 1.00 98.06 223 VAL A CA 1
ATOM 1575 C C . VAL A 1 223 ? 17.388 4.385 -10.415 1.00 98.06 223 VAL A C 1
ATOM 1577 O O . VAL A 1 223 ? 18.224 3.672 -10.965 1.00 98.06 223 VAL A O 1
ATOM 1580 N N . ALA A 1 224 ? 16.270 4.789 -11.021 1.00 98.06 224 ALA A N 1
ATOM 1581 C CA . ALA A 1 224 ? 15.923 4.417 -12.390 1.00 98.06 224 ALA A CA 1
ATOM 1582 C C . ALA A 1 224 ? 17.047 4.830 -13.365 1.00 98.06 224 ALA A C 1
ATOM 1584 O O . ALA A 1 224 ? 17.665 3.980 -14.015 1.00 98.06 224 ALA A O 1
ATOM 1585 N N . GLY A 1 225 ? 17.449 6.107 -13.320 1.00 97.88 225 GLY A N 1
ATOM 1586 C CA . GLY A 1 225 ? 18.534 6.628 -14.152 1.00 97.88 225 GLY A CA 1
ATOM 1587 C C . GLY A 1 225 ? 19.884 5.938 -13.921 1.00 97.88 225 GLY A C 1
ATOM 1588 O O . GLY A 1 225 ? 20.611 5.683 -14.880 1.00 97.88 225 GLY A O 1
ATOM 1589 N N . ALA A 1 226 ? 20.222 5.593 -12.674 1.00 97.94 226 ALA A N 1
ATOM 1590 C CA . ALA A 1 226 ? 21.466 4.897 -12.339 1.00 97.94 226 ALA A CA 1
ATOM 1591 C C . ALA A 1 226 ? 21.494 3.438 -12.824 1.00 97.94 226 ALA A C 1
ATOM 1593 O O . ALA A 1 226 ? 22.562 2.933 -13.169 1.00 97.94 226 ALA A O 1
ATOM 1594 N N . LEU A 1 227 ? 20.338 2.770 -12.867 1.00 97.88 227 LEU A N 1
ATOM 1595 C CA . LEU A 1 227 ? 20.206 1.387 -13.331 1.00 97.88 227 LEU A CA 1
ATOM 1596 C C . LEU A 1 227 ? 19.903 1.284 -14.837 1.00 97.88 227 LEU A C 1
ATOM 1598 O O . LEU A 1 227 ? 19.815 0.177 -15.369 1.00 97.88 227 LEU A O 1
ATOM 1602 N N . GLY A 1 228 ? 19.780 2.410 -15.543 1.00 96.88 228 GLY A N 1
ATOM 1603 C CA . GLY A 1 228 ? 19.583 2.449 -16.992 1.00 96.88 228 GLY A CA 1
ATOM 1604 C C . GLY A 1 228 ? 18.152 2.141 -17.436 1.00 96.88 228 GLY A C 1
ATOM 1605 O O . GLY A 1 228 ? 17.982 1.427 -18.428 1.00 96.88 228 GLY A O 1
ATOM 1606 N N . GLY A 1 229 ? 17.152 2.656 -16.710 1.00 83.94 229 GLY A N 1
ATOM 1607 C CA . GLY A 1 229 ? 15.729 2.623 -17.084 1.00 83.94 229 GLY A CA 1
ATOM 1608 C C . GLY A 1 229 ? 14.977 3.892 -16.704 1.00 83.94 229 GLY A C 1
ATOM 1609 O O . GLY A 1 229 ? 15.423 4.584 -15.767 1.00 83.94 229 GLY A O 1
#

pLDDT: mean 95.24, std 4.6, range [63.0, 98.88]

Sequence (229 aa):
MPLGLRRGTVTAVVEALDCLVRLEVDGIPCVAYPRLTGEVEVGDEVLVNEQARQLELGSGGFDILYANLTRGIGLEAEEGAHVMALPYTPGQVALRRAEEDGELPAALGGVPVVLCTLHSQVVPVCAALAGLRVAYVQVAGGALPVSLSDAVRVLKERGLVGVAVAVAPCLDGDVDCVTSAAAFAWAVREGYDAVVCAVGPGIAGTGSALGHGALALADAANVAGALGG

Foldseek 3Di:
DDFQKDKFFFAFFPDDDPQKTFTDTVNFTEIEGCLQANDDDGGWIFIWGCVCLVVVAAPPNGIYTPYGPRPSPPDDADPPFDDWAPPPDPRIGTDDAPVVVDDFDLALQQQEEAEDLAPVVLQVVLVVVPPFAEAEEADWFADQEPVVDPSVVVCCVVRSYVWYEGEPNHDNTPHYHPDLLRVS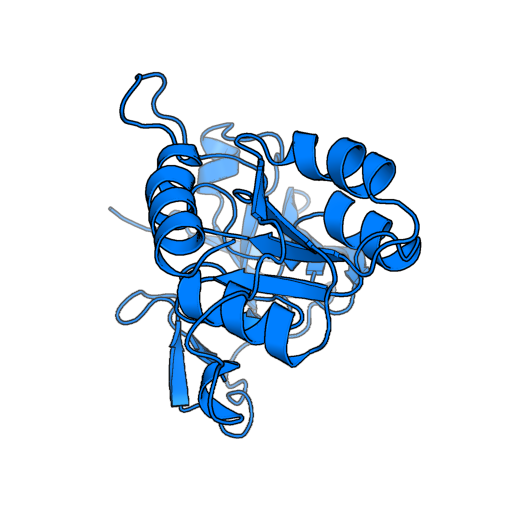RSCSVVPGSHYYYYHDGRGFDPPDPPRTSSVRCVRNVVSNVVRND

Secondary structure (DSSP, 8-state):
----EEEEEEEEEEEEETTEEEEEETTEEEEE-HHHH----TT-EEEEE-HHHHTT-SS---EEEEEETTTSTTPPPPTT--EEESTTSTT-EEE--GGGGSPPPSS-TT--EEEESSGGGHHHHHHHTTTS-EEEEEESSS-SBGGG-HHHHHHHHTTS-SEEEEETT-B-SSEEESSHHHHHHHHHHTT-SEEEEEEPSS--B-SSTTSBGGGHHHHHHHHHHHHT-